Protein AF-A0A4Q4TVM8-F1 (afdb_monomer)

Secondary structure (DSSP, 8-state):
-PPPP---------PPPPTTHHHHHHHHHHHHHHHH---TTSPP-HHHHHHHHHHIIIIIGGGS-GGGSSS---TTTTT-TTHHHHHHHHHHHHHHHHHHHHGGGGG--HHHHHTS-HHHHHHHHHHHHHHHHHHHHHHHHHHHHHHHTTSS----HHHHHHHHHHHHHHHHHHH----TT---SS-SS-----BTTB------HHHHHHHHHHHHHHHHHHHTT-HHHHHHHHHHHHHHHHHHHTTT--S----------S------------------------HHHHHHGGG------SS----

Mean predicted aligned error: 14.35 Å

Foldseek 3Di:
DDDDDDPDDPPPPQDDDDPCNLVVLLVVLVVLLVVLPPCPDDDDDLVSLVVSVVCCLPPPQVPDRQCLHPNHDCPCCVVDVCSLLSSLVSLLSSLVSLLVSLVCLLVDDPVNLVPDDPVSVVSSLVSLVLNLQSLLSNLVSLCVNCVVVVVAADPPCSSLVSLLVSLVSLLSSLLPPPPPPVCVDDPDDDQPPANSPHRDPDPDNVVSLVSSVVSLVSLVRHVVPDVSSVLSSVVSVVSSVSSVVVVPPPPDDDDDDDDDPDDDDPDDDDDDDDDDDDDDDDDDPPPPVSVVVVPPDDPDDPDPDPD

Sequence (307 aa):
MDPVPVASGMRAEGTAPEIFTERLLHVRLARFWRSLDSSKNSKFDPTQAEGNYERFRSEFLPTLPPAFALEPDRAWDKRLPKLQMQRQLLHMSIFDCICWNFRPLLLMRPCHFESLAPYKQVLLLSQKKVLAMAALKELEAVSTLHTMLGGSHTRFTVIVFHTFEAAVILLCLCLHPESPDNETEGLQLVKNPAFLGLDVAGLAREHLLQAAEHALDRLQKLSNMNPTAASAARVLAQLFAKATSESREAETPLASNYVSLWPSNFDLGSDGGAGDWASSEHLDIDITTDLQQFDSSKEIYWLHRYH

Structure (mmCIF, N/CA/C/O backbone):
data_AF-A0A4Q4TVM8-F1
#
_entry.id   AF-A0A4Q4TVM8-F1
#
loop_
_atom_site.group_PDB
_atom_site.id
_atom_site.type_symbol
_atom_site.label_atom_id
_atom_site.label_alt_id
_atom_site.label_comp_id
_atom_site.label_asym_id
_atom_site.label_entity_id
_atom_site.label_seq_id
_atom_site.pdbx_PDB_ins_code
_atom_site.Cartn_x
_atom_site.Cartn_y
_atom_site.Cartn_z
_atom_site.occupancy
_atom_site.B_iso_or_equiv
_atom_site.auth_seq_id
_atom_site.auth_comp_id
_atom_site.auth_asym_id
_atom_site.auth_atom_id
_atom_site.pdbx_PDB_model_num
ATOM 1 N N . MET A 1 1 ? -13.574 -43.707 -40.816 1.00 41.19 1 MET A N 1
ATOM 2 C CA . MET A 1 1 ? -13.885 -42.782 -39.709 1.00 41.19 1 MET A CA 1
ATOM 3 C C . MET A 1 1 ? -12.698 -42.839 -38.782 1.00 41.19 1 MET A C 1
ATOM 5 O O . MET A 1 1 ? -12.569 -43.801 -38.036 1.00 41.19 1 MET A O 1
ATOM 9 N N . ASP A 1 2 ? -11.787 -41.889 -38.942 1.00 30.95 2 ASP A N 1
ATOM 10 C CA . ASP A 1 2 ? -10.578 -41.814 -38.128 1.00 30.95 2 ASP A CA 1
ATOM 11 C C . ASP A 1 2 ? -10.924 -41.272 -36.734 1.00 30.95 2 ASP A C 1
ATOM 13 O O . ASP A 1 2 ? -11.766 -40.374 -36.625 1.00 30.95 2 ASP A O 1
ATOM 17 N N . PRO A 1 3 ? -10.322 -41.804 -35.657 1.00 39.88 3 PRO A N 1
ATOM 18 C CA . PRO A 1 3 ? -10.551 -41.285 -34.322 1.00 39.88 3 PRO A CA 1
ATOM 19 C C . PRO A 1 3 ? -9.829 -39.944 -34.152 1.00 39.88 3 PRO A C 1
ATOM 21 O O . PRO A 1 3 ? -8.624 -39.820 -34.366 1.00 39.88 3 PRO A O 1
ATOM 24 N N . VAL A 1 4 ? -10.599 -38.937 -33.742 1.00 38.81 4 VAL A N 1
ATOM 25 C CA . VAL A 1 4 ? -10.120 -37.615 -33.330 1.00 38.81 4 VAL A CA 1
ATOM 26 C C . VAL A 1 4 ? -9.163 -37.778 -32.140 1.00 38.81 4 VAL A C 1
ATOM 28 O O . VAL A 1 4 ? -9.560 -38.382 -31.138 1.00 38.81 4 VAL A O 1
ATOM 31 N N . PRO A 1 5 ? -7.931 -37.237 -32.182 1.00 36.47 5 PRO A N 1
ATOM 32 C CA . PRO A 1 5 ? -7.076 -37.213 -31.009 1.00 36.47 5 PRO A CA 1
ATOM 33 C C . PRO A 1 5 ? -7.638 -36.201 -30.011 1.00 36.47 5 PRO A C 1
ATOM 35 O O . PRO A 1 5 ? -7.718 -35.003 -30.286 1.00 36.47 5 PRO A O 1
ATOM 38 N N . VAL A 1 6 ? -8.016 -36.699 -28.837 1.00 41.59 6 VAL A N 1
ATOM 39 C CA . VAL A 1 6 ? -8.272 -35.887 -27.648 1.00 41.59 6 VAL A CA 1
ATOM 40 C C . VAL A 1 6 ? -6.970 -35.165 -27.310 1.00 41.59 6 VAL A C 1
ATOM 42 O O . VAL A 1 6 ? -5.972 -35.802 -26.972 1.00 41.59 6 VAL A O 1
ATOM 45 N N . ALA A 1 7 ? -6.972 -33.838 -27.445 1.00 37.31 7 ALA A N 1
ATOM 46 C CA . ALA A 1 7 ? -5.856 -32.992 -27.054 1.00 37.31 7 ALA A CA 1
ATOM 47 C C . ALA A 1 7 ? -5.641 -33.121 -25.540 1.00 37.31 7 ALA A C 1
ATOM 49 O O . ALA A 1 7 ? -6.354 -32.544 -24.719 1.00 37.31 7 ALA A O 1
ATOM 50 N N . SER A 1 8 ? -4.662 -33.958 -25.212 1.00 35.34 8 SER A N 1
ATOM 51 C CA . SER A 1 8 ? -4.074 -34.149 -23.898 1.00 35.34 8 SER A CA 1
ATOM 52 C C . SER A 1 8 ? -3.585 -32.814 -23.332 1.00 35.34 8 SER A C 1
ATOM 54 O O . SER A 1 8 ? -3.084 -31.962 -24.063 1.00 35.34 8 SER A O 1
ATOM 56 N N . GLY A 1 9 ? -3.749 -32.658 -22.019 1.00 37.09 9 GLY A N 1
ATOM 57 C CA . GLY A 1 9 ? -3.570 -31.429 -21.255 1.00 37.09 9 GLY A CA 1
ATOM 58 C C . GLY A 1 9 ? -2.391 -30.546 -21.665 1.00 37.09 9 GLY A C 1
ATOM 59 O O . GLY A 1 9 ? -1.227 -30.917 -21.517 1.00 37.09 9 GLY A O 1
ATOM 60 N N . MET A 1 10 ? -2.713 -29.313 -22.053 1.00 33.75 10 MET A N 1
ATOM 61 C CA . MET A 1 10 ? -1.790 -28.191 -21.949 1.00 33.75 10 MET A CA 1
ATOM 62 C C . MET A 1 10 ? -1.533 -27.920 -20.463 1.00 33.75 10 MET A C 1
ATOM 64 O O . MET A 1 10 ? -2.269 -27.191 -19.801 1.00 33.75 10 MET A O 1
ATOM 68 N N . ARG A 1 11 ? -0.445 -28.484 -19.933 1.00 35.41 11 ARG A N 1
ATOM 69 C CA . ARG A 1 11 ? 0.338 -27.746 -18.941 1.00 35.41 11 ARG A CA 1
ATOM 70 C C . ARG A 1 11 ? 0.723 -26.435 -19.619 1.00 35.41 11 ARG A C 1
ATOM 72 O O . ARG A 1 11 ? 1.419 -26.463 -20.627 1.00 35.41 11 ARG A O 1
ATOM 79 N N . ALA A 1 12 ? 0.220 -25.317 -19.108 1.00 40.56 12 ALA A N 1
ATOM 80 C CA . ALA A 1 12 ? 0.644 -23.999 -19.549 1.00 40.56 12 ALA A CA 1
ATOM 81 C C . ALA A 1 12 ? 2.133 -23.844 -19.212 1.00 40.56 12 ALA A C 1
ATOM 83 O O . ALA A 1 12 ? 2.500 -23.493 -18.092 1.00 40.56 12 ALA A O 1
ATOM 84 N N . GLU A 1 13 ? 3.002 -24.167 -20.166 1.00 41.59 13 GLU A N 1
ATOM 85 C CA . GLU A 1 13 ? 4.372 -23.680 -20.151 1.00 41.59 13 GLU A CA 1
ATOM 86 C C . GLU A 1 13 ? 4.300 -22.153 -20.102 1.00 41.59 13 GLU A C 1
ATOM 88 O O . GLU A 1 13 ? 3.619 -21.522 -20.916 1.00 41.59 13 GLU A O 1
ATOM 93 N N . GLY A 1 14 ? 4.927 -21.582 -19.069 1.00 57.47 14 GLY A N 1
ATOM 94 C CA . GLY A 1 14 ? 4.850 -20.170 -18.717 1.00 57.47 14 GLY A CA 1
ATOM 95 C C . GLY A 1 14 ? 5.144 -19.288 -19.919 1.00 57.47 14 GLY A C 1
ATOM 96 O O . GLY A 1 14 ? 6.294 -19.091 -20.296 1.00 57.47 14 GLY A O 1
ATOM 97 N N . THR A 1 15 ? 4.093 -18.765 -20.536 1.00 70.38 15 THR A N 1
ATOM 98 C CA . THR A 1 15 ? 4.226 -17.840 -21.654 1.00 70.38 15 THR A CA 1
ATOM 99 C C . THR A 1 15 ? 4.715 -16.506 -21.096 1.00 70.38 15 THR A C 1
ATOM 101 O O . THR A 1 15 ? 4.245 -16.060 -20.047 1.00 70.38 15 THR A O 1
ATOM 104 N N . ALA A 1 16 ? 5.695 -15.889 -21.759 1.00 76.25 16 ALA A N 1
ATOM 105 C CA . ALA A 1 16 ? 6.233 -14.605 -21.327 1.00 76.25 16 ALA A CA 1
ATOM 106 C C . ALA A 1 16 ? 5.101 -13.562 -21.226 1.00 76.25 16 ALA A C 1
ATOM 108 O O . ALA A 1 16 ? 4.268 -13.500 -22.133 1.00 76.25 16 ALA A O 1
ATOM 109 N N . PRO A 1 17 ? 5.061 -12.730 -20.170 1.00 83.88 17 PRO A N 1
ATOM 110 C CA . PRO A 1 17 ? 4.046 -11.692 -20.069 1.00 83.88 17 PRO A CA 1
ATOM 111 C C . PRO A 1 17 ? 4.141 -10.688 -21.222 1.00 83.88 17 PRO A C 1
ATOM 113 O O . PRO A 1 17 ? 5.228 -10.225 -21.573 1.00 83.88 17 PRO A O 1
ATOM 116 N N . GLU A 1 18 ? 2.995 -10.309 -21.782 1.00 84.38 18 GLU A N 1
ATOM 117 C CA . GLU A 1 18 ? 2.922 -9.283 -22.820 1.00 84.38 18 GLU A CA 1
ATOM 118 C C . GLU A 1 18 ? 3.227 -7.889 -22.252 1.00 84.38 18 GLU A C 1
ATOM 120 O O . GLU A 1 18 ? 2.963 -7.604 -21.080 1.00 84.38 18 GLU A O 1
ATOM 125 N N . ILE A 1 19 ? 3.704 -6.980 -23.110 1.00 79.50 19 ILE A N 1
ATOM 126 C CA . ILE A 1 19 ? 4.145 -5.621 -22.740 1.00 79.50 19 ILE A CA 1
ATOM 127 C C . ILE A 1 19 ? 3.052 -4.825 -22.001 1.00 79.50 19 ILE A C 1
ATOM 129 O O . ILE A 1 19 ? 3.372 -4.013 -21.134 1.00 79.50 19 ILE A O 1
ATOM 133 N N . PHE A 1 20 ? 1.772 -5.062 -22.311 1.00 83.88 20 PHE A N 1
ATOM 134 C CA . PHE A 1 20 ? 0.627 -4.339 -21.738 1.00 83.88 20 PHE A CA 1
ATOM 135 C C . PHE A 1 20 ? -0.127 -5.108 -20.646 1.00 83.88 20 PHE A C 1
ATOM 137 O O . PHE A 1 20 ? -1.168 -4.637 -20.184 1.00 83.88 20 PHE A O 1
ATOM 144 N N . THR A 1 21 ? 0.391 -6.262 -20.209 1.00 89.25 21 THR A N 1
ATOM 145 C CA . THR A 1 21 ? -0.278 -7.116 -19.212 1.00 89.25 21 THR A CA 1
ATOM 146 C C . THR A 1 21 ? -0.588 -6.347 -17.929 1.00 89.25 21 THR A C 1
ATOM 148 O O . THR A 1 21 ? -1.696 -6.439 -17.414 1.00 89.25 21 THR A O 1
ATOM 151 N N . GLU A 1 22 ? 0.346 -5.525 -17.447 1.00 91.12 22 GLU A N 1
ATOM 152 C CA . GLU A 1 22 ? 0.160 -4.709 -16.239 1.00 91.12 22 GLU A CA 1
ATOM 153 C C . GLU A 1 22 ? -1.031 -3.743 -16.354 1.00 91.12 22 GLU A C 1
ATOM 155 O O . GLU A 1 22 ? -1.879 -3.711 -15.464 1.00 91.12 22 GLU A O 1
ATOM 160 N N . ARG A 1 23 ? -1.186 -3.040 -17.482 1.00 90.31 23 ARG A N 1
ATOM 161 C CA . ARG A 1 23 ? -2.333 -2.143 -17.709 1.00 90.31 23 ARG A CA 1
ATOM 162 C C . ARG A 1 23 ? -3.654 -2.901 -17.738 1.00 90.31 23 ARG A C 1
ATOM 164 O O . ARG A 1 23 ? -4.645 -2.433 -17.183 1.00 90.31 23 ARG A O 1
ATOM 171 N N . LEU A 1 24 ? -3.677 -4.077 -18.367 1.00 93.19 24 LEU A N 1
ATOM 172 C CA . LEU A 1 24 ? -4.867 -4.926 -18.378 1.00 93.19 24 LEU A CA 1
ATOM 173 C C . LEU A 1 24 ? -5.225 -5.392 -16.960 1.00 93.19 24 LEU A C 1
ATOM 175 O O . LEU A 1 24 ? -6.402 -5.410 -16.599 1.00 93.19 24 LEU A O 1
ATOM 179 N N . LEU A 1 25 ? -4.224 -5.729 -16.143 1.00 94.00 25 LEU A N 1
ATOM 180 C CA . LEU A 1 25 ? -4.423 -6.101 -14.743 1.00 94.00 25 LEU A CA 1
ATOM 181 C C . LEU A 1 25 ? -4.958 -4.928 -13.914 1.00 94.00 25 LEU A C 1
ATOM 183 O O . LEU A 1 25 ? -5.893 -5.141 -13.147 1.00 94.00 25 LEU A O 1
ATOM 187 N N . HIS A 1 26 ? -4.485 -3.697 -14.133 1.00 93.31 26 HIS A N 1
ATOM 188 C CA . HIS A 1 26 ? -5.067 -2.499 -13.512 1.00 93.31 26 HIS A CA 1
ATOM 189 C C . HIS A 1 26 ? -6.538 -2.290 -13.890 1.00 93.31 26 HIS A C 1
ATOM 191 O O . HIS A 1 26 ? -7.374 -2.037 -13.024 1.00 93.31 26 HIS A O 1
ATOM 197 N N . VAL A 1 27 ? -6.892 -2.459 -15.168 1.00 93.31 27 VAL A N 1
ATOM 198 C CA . VAL A 1 27 ? -8.292 -2.361 -15.617 1.00 93.31 27 VAL A CA 1
ATOM 199 C C . VAL A 1 27 ? -9.157 -3.443 -14.966 1.00 93.31 27 VAL A C 1
ATOM 201 O O . VAL A 1 27 ? -10.271 -3.158 -14.520 1.00 93.31 27 VAL A O 1
ATOM 204 N N . ARG A 1 28 ? -8.653 -4.680 -14.876 1.00 95.06 28 ARG A N 1
ATOM 205 C CA . ARG A 1 28 ? -9.350 -5.791 -14.210 1.00 95.06 28 ARG A CA 1
ATOM 206 C C . ARG A 1 28 ? -9.522 -5.535 -12.714 1.00 95.06 28 ARG A C 1
ATOM 208 O O . ARG A 1 28 ? -10.614 -5.770 -12.207 1.00 95.06 28 ARG A O 1
ATOM 215 N N . LEU A 1 29 ? -8.491 -5.023 -12.044 1.00 94.19 29 LEU A N 1
ATOM 216 C CA . LEU A 1 29 ? -8.522 -4.650 -10.629 1.00 94.19 29 LEU A CA 1
ATOM 217 C C . LEU A 1 29 ? -9.586 -3.579 -10.375 1.00 94.19 29 LEU A C 1
ATOM 219 O O . LEU A 1 29 ? -10.477 -3.769 -9.552 1.00 94.19 29 LEU A O 1
ATOM 223 N N . ALA A 1 30 ? -9.566 -2.496 -11.152 1.00 91.81 30 ALA A N 1
ATOM 224 C CA . ALA A 1 30 ? -10.545 -1.423 -11.023 1.00 91.81 30 ALA A CA 1
ATOM 225 C C . ALA A 1 30 ? -11.976 -1.904 -11.322 1.00 91.81 30 ALA A C 1
ATOM 227 O O . ALA A 1 30 ? -12.930 -1.483 -10.674 1.00 91.81 30 ALA A O 1
ATOM 228 N N . ARG A 1 31 ? -12.155 -2.796 -12.305 1.00 93.00 31 ARG A N 1
ATOM 229 C CA . ARG A 1 31 ? -13.463 -3.405 -12.593 1.00 93.00 31 ARG A CA 1
ATOM 230 C C . ARG A 1 31 ? -13.943 -4.296 -11.448 1.00 93.00 31 ARG A C 1
ATOM 232 O O . ARG A 1 31 ? -15.135 -4.278 -11.154 1.00 93.00 31 ARG A O 1
ATOM 239 N N . PHE A 1 32 ? -13.042 -5.056 -10.828 1.00 94.00 32 PHE A N 1
ATOM 240 C CA . PHE A 1 32 ? -13.358 -5.906 -9.687 1.00 94.00 32 PHE A CA 1
ATOM 241 C C . PHE A 1 32 ? -13.899 -5.067 -8.523 1.00 94.00 32 PHE A C 1
ATOM 243 O O . PHE A 1 32 ? -15.043 -5.270 -8.125 1.00 94.00 32 PHE A O 1
ATOM 250 N N . TRP A 1 33 ? -13.157 -4.056 -8.064 1.00 90.69 33 TRP A N 1
ATOM 251 C CA . TRP A 1 33 ? -13.580 -3.222 -6.931 1.00 90.69 33 TRP A CA 1
ATOM 252 C C . TRP A 1 33 ? -14.868 -2.438 -7.206 1.00 90.69 33 TRP A C 1
ATOM 254 O O . TRP A 1 33 ? -15.771 -2.430 -6.375 1.00 90.69 33 TRP A O 1
ATOM 264 N N . ARG A 1 34 ? -15.048 -1.906 -8.423 1.00 87.81 34 ARG A N 1
ATOM 265 C CA . ARG A 1 34 ? -16.317 -1.262 -8.815 1.00 87.81 34 ARG A CA 1
ATOM 266 C C . ARG A 1 34 ? -17.522 -2.199 -8.797 1.00 87.81 34 ARG A C 1
ATOM 268 O O . ARG A 1 34 ? -18.641 -1.728 -8.647 1.00 87.81 34 ARG A O 1
ATOM 275 N N . SER A 1 35 ? -17.320 -3.502 -8.993 1.00 88.44 35 SER A N 1
ATOM 276 C CA . SER A 1 35 ? -18.417 -4.475 -8.918 1.00 88.44 35 SER A CA 1
ATOM 277 C C . SER A 1 35 ? -18.866 -4.760 -7.480 1.00 88.44 35 SER A C 1
ATOM 279 O O . SER A 1 35 ? -19.950 -5.305 -7.282 1.00 88.44 35 SER A O 1
ATOM 281 N N . LEU A 1 36 ? -18.048 -4.385 -6.489 1.00 83.81 36 LEU A N 1
ATOM 282 C CA . LEU A 1 36 ? -18.345 -4.516 -5.062 1.00 83.81 36 LEU A CA 1
ATOM 283 C C . LEU A 1 36 ? -19.043 -3.267 -4.498 1.00 83.81 36 LEU A C 1
ATOM 285 O O . LEU A 1 36 ? -19.845 -3.385 -3.569 1.00 83.81 36 LEU A O 1
ATOM 289 N N . ASP A 1 37 ? -18.797 -2.096 -5.101 1.00 68.69 37 ASP A N 1
ATOM 290 C CA . ASP A 1 37 ? -19.407 -0.801 -4.763 1.00 68.69 37 ASP A CA 1
ATOM 291 C C . ASP A 1 37 ? -20.904 -0.744 -5.112 1.00 68.69 37 ASP A C 1
ATOM 293 O O . ASP A 1 37 ? -21.347 -0.108 -6.072 1.00 68.69 37 ASP A O 1
ATOM 297 N N . SER A 1 38 ? -21.712 -1.415 -4.299 1.00 57.44 38 SER A N 1
ATOM 298 C CA . SER A 1 38 ? -23.175 -1.417 -4.403 1.00 57.44 38 SER A CA 1
ATOM 299 C C . SER A 1 38 ? -23.853 -0.424 -3.450 1.00 57.44 38 SER A C 1
ATOM 301 O O . SER A 1 38 ? -25.029 -0.117 -3.634 1.00 57.44 38 SER A O 1
ATOM 303 N N . SER A 1 39 ? -23.131 0.142 -2.472 1.00 55.66 39 SER A N 1
ATOM 304 C CA . SER A 1 39 ? -23.712 0.977 -1.410 1.00 55.66 39 SER A CA 1
ATOM 305 C C . SER A 1 39 ? -22.990 2.319 -1.239 1.00 55.66 39 SER A C 1
ATOM 307 O O . SER A 1 39 ? -22.375 2.600 -0.215 1.00 55.66 39 SER A O 1
ATOM 309 N N . LYS A 1 40 ? -23.101 3.203 -2.237 1.00 54.31 40 LYS A N 1
ATOM 310 C CA . LYS A 1 40 ? -22.439 4.524 -2.227 1.00 54.31 40 LYS A CA 1
ATOM 311 C C . LYS A 1 40 ? -22.889 5.483 -1.106 1.00 54.31 40 LYS A C 1
ATOM 313 O O . LYS A 1 40 ? -22.255 6.511 -0.927 1.00 54.31 40 LYS A O 1
ATOM 318 N N . ASN A 1 41 ? -23.941 5.148 -0.349 1.00 53.59 41 ASN A N 1
ATOM 319 C CA . ASN A 1 41 ? -24.568 6.037 0.642 1.00 53.59 41 ASN A CA 1
ATOM 320 C C . ASN A 1 41 ? -24.836 5.383 2.014 1.00 53.59 41 ASN A C 1
ATOM 322 O O . ASN A 1 41 ? -25.599 5.932 2.808 1.00 53.59 41 ASN A O 1
ATOM 326 N N . SER A 1 42 ? -24.280 4.204 2.311 1.00 60.00 42 SER A N 1
ATOM 327 C CA . SER A 1 42 ? -24.479 3.560 3.618 1.00 60.00 42 SER A CA 1
ATOM 328 C C . SER A 1 42 ? -23.339 3.874 4.584 1.00 60.00 42 SER A C 1
ATOM 330 O O . SER A 1 42 ? -22.182 4.008 4.190 1.00 60.00 42 SER A O 1
ATOM 332 N N . LYS A 1 43 ? -23.665 3.953 5.880 1.00 74.38 43 LYS A N 1
ATOM 333 C CA . LYS A 1 43 ? -22.677 3.953 6.969 1.00 74.38 43 LYS A CA 1
ATOM 334 C C . LYS A 1 43 ? -21.722 2.760 6.793 1.00 74.38 43 LYS A C 1
ATOM 336 O O . LYS A 1 43 ? -22.166 1.697 6.367 1.00 74.38 43 LYS A O 1
ATOM 341 N N . PHE A 1 44 ? -20.445 2.936 7.139 1.00 82.56 44 PHE A N 1
ATOM 342 C CA . PHE A 1 44 ? -19.447 1.864 7.075 1.00 82.56 44 PHE A CA 1
ATOM 343 C C . PHE A 1 44 ? -19.921 0.612 7.832 1.00 82.56 44 PHE A C 1
ATOM 345 O O . PHE A 1 44 ? -20.224 0.689 9.027 1.00 82.56 44 PHE A O 1
ATOM 352 N N . ASP A 1 45 ? -19.979 -0.526 7.133 1.00 85.06 45 ASP A N 1
ATOM 353 C CA . ASP A 1 45 ? -20.244 -1.842 7.713 1.00 85.06 45 ASP A CA 1
ATOM 354 C C . ASP A 1 45 ? -18.956 -2.684 7.701 1.00 85.06 45 ASP A C 1
ATOM 356 O O . ASP A 1 45 ? -18.507 -3.102 6.627 1.00 85.06 45 ASP A O 1
ATOM 360 N N . PRO A 1 46 ? -18.379 -2.988 8.880 1.00 86.19 46 PRO A N 1
ATOM 361 C CA . PRO A 1 46 ? -17.177 -3.814 8.984 1.00 86.19 46 PRO A CA 1
ATOM 362 C C . PRO A 1 46 ? -17.345 -5.189 8.329 1.00 86.19 46 PRO A C 1
ATOM 364 O O . PRO A 1 46 ? -16.401 -5.725 7.758 1.00 86.19 46 PRO A O 1
ATOM 367 N N . THR A 1 47 ? -18.552 -5.759 8.365 1.00 88.62 47 THR A N 1
ATOM 368 C CA . THR A 1 47 ? -18.832 -7.093 7.806 1.00 88.62 47 THR A CA 1
ATOM 369 C C . THR A 1 47 ? -18.771 -7.080 6.281 1.00 88.62 47 THR A C 1
ATOM 371 O O . THR A 1 47 ? -18.245 -8.005 5.666 1.00 88.62 47 THR A O 1
ATOM 374 N N . GLN A 1 48 ? -19.288 -6.013 5.667 1.00 89.62 48 GLN A N 1
ATOM 375 C CA . GLN A 1 48 ? -19.243 -5.819 4.221 1.00 89.62 48 GLN A CA 1
ATOM 376 C C . GLN A 1 48 ? -17.804 -5.599 3.745 1.00 89.62 48 GLN A C 1
ATOM 378 O O . GLN A 1 48 ? -17.387 -6.218 2.768 1.00 89.62 48 GLN A O 1
ATOM 383 N N . ALA A 1 49 ? -17.036 -4.765 4.455 1.00 89.81 49 ALA A N 1
ATOM 384 C CA . ALA A 1 49 ? -15.627 -4.530 4.145 1.00 89.81 49 ALA A CA 1
ATOM 385 C C . ALA A 1 49 ? -14.803 -5.826 4.227 1.00 89.81 49 ALA A C 1
ATOM 387 O O . ALA A 1 49 ? -13.979 -6.082 3.347 1.00 89.81 49 ALA A O 1
ATOM 388 N N . GLU A 1 50 ? -15.068 -6.678 5.223 1.00 92.06 50 GLU A N 1
ATOM 389 C CA . GLU A 1 50 ? -14.438 -8.001 5.317 1.00 92.06 50 GLU A CA 1
ATOM 390 C C . GLU A 1 50 ? -14.824 -8.899 4.143 1.00 92.06 50 GLU A C 1
ATOM 392 O O . GLU A 1 50 ? -13.964 -9.491 3.496 1.00 92.06 50 GLU A O 1
ATOM 397 N N . GLY A 1 51 ? -16.120 -8.962 3.819 1.00 92.31 51 GLY A N 1
ATOM 398 C CA . GLY A 1 51 ? -16.614 -9.751 2.694 1.00 92.31 51 GLY A CA 1
ATOM 399 C C . GLY A 1 51 ? -15.977 -9.335 1.366 1.00 92.31 51 GLY A C 1
ATOM 400 O O . GLY A 1 51 ? -15.589 -10.190 0.572 1.00 92.31 51 GLY A O 1
ATOM 401 N N . ASN A 1 52 ? -15.803 -8.031 1.139 1.00 92.69 52 ASN A N 1
ATOM 402 C CA . ASN A 1 52 ? -15.109 -7.507 -0.037 1.00 92.69 52 ASN A CA 1
ATOM 403 C C . ASN A 1 52 ? -13.645 -7.961 -0.089 1.00 92.69 52 ASN A C 1
ATOM 405 O O . ASN A 1 52 ? -13.168 -8.390 -1.142 1.00 92.69 52 ASN A O 1
ATOM 409 N N . TYR A 1 53 ? -12.942 -7.903 1.044 1.00 93.81 53 TYR A N 1
ATOM 410 C CA . TYR A 1 53 ? -11.554 -8.343 1.148 1.00 93.81 53 TYR A CA 1
ATOM 411 C C . TYR A 1 53 ? -11.402 -9.854 0.922 1.00 93.81 53 TYR A C 1
ATOM 413 O O . TYR A 1 53 ? -10.541 -10.280 0.150 1.00 93.81 53 TYR A O 1
ATOM 421 N N . GLU A 1 54 ? -12.276 -10.677 1.497 1.00 93.62 54 GLU A N 1
ATOM 422 C CA . GLU A 1 54 ? -12.258 -12.130 1.292 1.00 93.62 54 GLU A CA 1
ATOM 423 C C . GLU A 1 54 ? -12.582 -12.521 -0.156 1.00 93.62 54 GLU A C 1
ATOM 425 O O . GLU A 1 54 ? -11.933 -13.399 -0.738 1.00 93.62 54 GLU A O 1
ATOM 430 N N . ARG A 1 55 ? -13.510 -11.811 -0.808 1.00 94.38 55 ARG A N 1
ATOM 431 C CA . ARG A 1 55 ? -13.751 -11.967 -2.250 1.00 94.38 55 ARG A CA 1
ATOM 432 C C . ARG A 1 55 ? -12.541 -11.544 -3.073 1.00 94.38 55 ARG A C 1
ATOM 434 O O . ARG A 1 55 ? -12.166 -12.245 -4.005 1.00 94.38 55 ARG A O 1
ATOM 441 N N . PHE A 1 56 ? -11.875 -10.446 -2.720 1.00 94.88 56 PHE A N 1
ATOM 442 C CA . PHE A 1 56 ? -10.643 -10.031 -3.396 1.00 94.88 56 PHE A CA 1
ATOM 443 C C . PHE A 1 56 ? -9.562 -11.121 -3.319 1.00 94.88 56 PHE A C 1
ATOM 445 O O . PHE A 1 56 ? -8.930 -11.459 -4.326 1.00 94.88 56 PHE A O 1
ATOM 452 N N . ARG A 1 57 ? -9.401 -11.731 -2.142 1.00 93.44 57 ARG A N 1
ATOM 453 C CA . ARG A 1 57 ? -8.436 -12.811 -1.900 1.00 93.44 57 ARG A CA 1
ATOM 454 C C . ARG A 1 57 ? -8.744 -14.095 -2.651 1.00 93.44 57 ARG A C 1
ATOM 456 O O . ARG A 1 57 ? -7.817 -14.731 -3.139 1.00 93.44 57 ARG A O 1
ATOM 463 N N . SER A 1 58 ? -10.009 -14.490 -2.707 1.00 93.75 58 SER A N 1
ATOM 464 C CA . SER A 1 58 ? -10.427 -15.778 -3.271 1.00 93.75 58 SER A CA 1
ATOM 465 C C . SER A 1 58 ? -10.742 -15.711 -4.767 1.00 93.75 58 SER A C 1
ATOM 467 O O . SER A 1 58 ? -10.486 -16.676 -5.484 1.00 93.75 58 SER A O 1
ATOM 469 N N . GLU A 1 59 ? -11.251 -14.580 -5.258 1.00 94.94 59 GLU A N 1
ATOM 470 C CA . GLU A 1 59 ? -11.702 -14.423 -6.646 1.00 94.94 59 GLU A CA 1
ATOM 471 C C . GLU A 1 59 ? -10.674 -13.700 -7.524 1.00 94.94 59 GLU A C 1
ATOM 473 O O . GLU A 1 59 ? -10.505 -14.073 -8.683 1.00 94.94 59 GLU A O 1
ATOM 478 N N . PHE A 1 60 ? -9.987 -12.664 -7.019 1.00 94.31 60 PHE A N 1
ATOM 479 C CA . PHE A 1 60 ? -9.098 -11.842 -7.851 1.00 94.31 60 PHE A CA 1
ATOM 480 C C . PHE A 1 60 ? -7.640 -12.299 -7.797 1.00 94.31 60 PHE A C 1
ATOM 482 O O . PHE A 1 60 ? -7.058 -12.577 -8.849 1.00 94.31 60 PHE A O 1
ATOM 489 N N . LEU A 1 61 ? -7.041 -12.393 -6.602 1.00 94.12 61 LEU A N 1
ATOM 490 C CA . LEU A 1 61 ? -5.610 -12.701 -6.455 1.00 94.12 61 LEU A CA 1
ATOM 491 C C . LEU A 1 61 ? -5.170 -14.005 -7.153 1.00 94.12 61 LEU A C 1
ATOM 493 O O . LEU A 1 61 ? -4.137 -13.973 -7.824 1.00 94.12 61 LEU A O 1
ATOM 497 N N . PRO A 1 62 ? -5.935 -15.118 -7.118 1.00 94.06 62 PRO A N 1
ATOM 498 C CA . PRO A 1 62 ? -5.547 -16.356 -7.800 1.00 94.06 62 PRO A CA 1
ATOM 499 C C . PRO A 1 62 ? -5.546 -16.245 -9.330 1.00 94.06 62 PRO A C 1
ATOM 501 O O . PRO A 1 62 ? -4.997 -17.101 -10.016 1.00 94.06 62 PRO A O 1
ATOM 504 N N . THR A 1 63 ? -6.160 -15.196 -9.885 1.00 94.12 63 THR A N 1
ATOM 505 C CA . THR A 1 63 ? -6.216 -14.954 -11.336 1.00 94.12 63 THR A CA 1
ATOM 506 C C . THR A 1 63 ? -5.036 -14.131 -11.855 1.00 94.12 63 THR A C 1
ATOM 508 O O . THR A 1 63 ? -4.973 -13.836 -13.056 1.00 94.12 63 THR A O 1
ATOM 511 N N . LEU A 1 64 ? -4.128 -13.712 -10.965 1.00 93.75 64 LEU A N 1
ATOM 512 C CA . LEU A 1 64 ? -2.907 -13.017 -11.344 1.00 93.75 64 LEU A CA 1
ATOM 513 C C . LEU A 1 64 ? -1.939 -13.997 -12.026 1.00 93.75 64 LEU A C 1
ATOM 515 O O . LEU A 1 64 ? -1.692 -15.084 -11.501 1.00 93.75 64 LEU A O 1
ATOM 519 N N . PRO A 1 65 ? -1.346 -13.630 -13.177 1.00 93.19 65 PRO A N 1
ATOM 520 C CA . PRO A 1 65 ? -0.269 -14.415 -13.767 1.00 93.19 65 PRO A CA 1
ATOM 521 C C . PRO A 1 65 ? 0.904 -14.565 -12.781 1.00 93.19 65 PRO A C 1
ATOM 523 O O . PRO A 1 65 ? 1.186 -13.605 -12.063 1.00 93.19 65 PRO A O 1
ATOM 526 N N . PRO A 1 66 ? 1.664 -15.678 -12.792 1.00 92.44 66 PRO A N 1
ATOM 527 C CA . PRO A 1 66 ? 2.769 -15.900 -11.849 1.00 92.44 66 PRO A CA 1
ATOM 528 C C . PRO A 1 66 ? 3.816 -14.781 -11.829 1.00 92.44 66 PRO A C 1
ATOM 530 O O . PRO A 1 66 ? 4.322 -14.416 -10.773 1.00 92.44 66 PRO A O 1
ATOM 533 N N . ALA A 1 67 ? 4.095 -14.170 -12.983 1.00 92.44 67 ALA A N 1
ATOM 534 C CA . ALA A 1 67 ? 5.001 -13.028 -13.066 1.00 92.44 67 ALA A CA 1
ATOM 535 C C . ALA A 1 67 ? 4.480 -11.789 -12.314 1.00 92.44 67 ALA A C 1
ATOM 537 O O . ALA A 1 67 ? 5.276 -10.958 -11.911 1.00 92.44 67 ALA A O 1
ATOM 538 N N . PHE A 1 68 ? 3.169 -11.648 -12.118 1.00 93.38 68 PHE A N 1
ATOM 539 C CA . PHE A 1 68 ? 2.520 -10.514 -11.450 1.00 93.38 68 PHE A CA 1
ATOM 540 C C . PHE A 1 68 ? 1.922 -10.866 -10.082 1.00 93.38 68 PHE A C 1
ATOM 542 O O . PHE A 1 68 ? 1.283 -10.016 -9.463 1.00 93.38 68 PHE A O 1
ATOM 549 N N . ALA A 1 69 ? 2.122 -12.096 -9.604 1.00 93.06 69 ALA A N 1
ATOM 550 C CA . ALA A 1 69 ? 1.713 -12.499 -8.267 1.00 93.06 69 ALA A CA 1
ATOM 551 C C . ALA A 1 69 ? 2.388 -11.625 -7.192 1.00 93.06 69 ALA A C 1
ATOM 553 O O . ALA A 1 69 ? 3.396 -10.956 -7.444 1.00 93.06 69 ALA A O 1
ATOM 554 N N . LEU A 1 70 ? 1.822 -11.618 -5.982 1.00 91.44 70 LEU A N 1
ATOM 555 C CA . LEU A 1 70 ? 2.396 -10.884 -4.848 1.00 91.44 70 LEU A CA 1
ATOM 556 C C . LEU A 1 70 ? 3.794 -11.408 -4.481 1.00 91.44 70 LEU A C 1
ATOM 558 O O . LEU A 1 70 ? 4.683 -10.619 -4.175 1.00 91.44 70 LEU A O 1
ATOM 562 N N . GLU A 1 71 ? 4.010 -12.715 -4.635 1.00 90.56 71 GLU A N 1
ATOM 563 C CA . GLU A 1 71 ? 5.330 -13.345 -4.703 1.00 90.56 71 GLU A CA 1
ATOM 564 C C . GLU A 1 71 ? 5.635 -13.707 -6.166 1.00 90.56 71 GLU A C 1
ATOM 566 O O . GLU A 1 71 ? 5.239 -14.774 -6.640 1.00 90.56 71 GLU A O 1
ATOM 571 N N . PRO A 1 72 ? 6.261 -12.803 -6.940 1.00 89.44 72 PRO A N 1
ATOM 572 C CA . PRO A 1 72 ? 6.316 -12.962 -8.383 1.00 89.44 72 PRO A CA 1
ATOM 573 C C . PRO A 1 72 ? 7.398 -13.948 -8.827 1.00 89.44 72 PRO A C 1
ATOM 575 O O . PRO A 1 72 ? 8.537 -13.902 -8.349 1.00 89.44 72 PRO A O 1
ATOM 578 N N . ASP A 1 73 ? 7.082 -14.741 -9.852 1.00 89.88 73 ASP A N 1
ATOM 579 C CA . ASP A 1 73 ? 8.087 -15.472 -10.625 1.00 89.88 73 ASP A CA 1
ATOM 580 C C . ASP A 1 73 ? 9.018 -14.478 -11.342 1.00 89.88 73 ASP A C 1
ATOM 582 O O . ASP A 1 73 ? 8.584 -13.576 -12.066 1.00 89.88 73 ASP A O 1
ATOM 586 N N . ARG A 1 74 ? 10.325 -14.639 -11.118 1.00 91.25 74 ARG A N 1
ATOM 587 C CA . ARG A 1 74 ? 11.392 -13.762 -11.624 1.00 91.25 74 ARG A CA 1
ATOM 588 C C . ARG A 1 74 ? 12.091 -14.313 -12.867 1.00 91.25 74 ARG A C 1
ATOM 590 O O . ARG A 1 74 ? 13.054 -13.707 -13.339 1.00 91.25 74 ARG A O 1
ATOM 597 N N . ALA A 1 75 ? 11.621 -15.431 -13.426 1.00 90.56 75 ALA A N 1
ATOM 598 C CA . ALA A 1 75 ? 12.228 -16.078 -14.592 1.00 90.56 75 ALA A CA 1
ATOM 599 C C . ALA A 1 75 ? 12.397 -15.136 -15.803 1.00 90.56 75 ALA A C 1
ATOM 601 O O . ALA A 1 75 ? 13.351 -15.270 -16.575 1.00 90.56 75 ALA A O 1
ATOM 602 N N . TRP A 1 76 ? 11.507 -14.149 -15.951 1.00 88.19 76 TRP A N 1
ATOM 603 C CA . TRP A 1 76 ? 11.463 -13.239 -17.100 1.00 88.19 76 TRP A CA 1
ATOM 604 C C . TRP A 1 76 ? 12.190 -11.907 -16.890 1.00 88.19 76 TRP A C 1
ATOM 606 O O . TRP A 1 76 ? 12.367 -11.165 -17.856 1.00 88.19 76 TRP A O 1
ATOM 616 N N . ASP A 1 77 ? 12.677 -11.617 -15.682 1.00 89.81 77 ASP A N 1
ATOM 617 C CA . ASP A 1 77 ? 13.222 -10.299 -15.315 1.00 89.81 77 ASP A CA 1
ATOM 618 C C . ASP A 1 77 ? 14.425 -9.898 -16.174 1.00 89.81 77 ASP A C 1
ATOM 620 O O . ASP A 1 77 ? 14.551 -8.749 -16.593 1.00 89.81 77 ASP A O 1
ATOM 624 N N . LYS A 1 78 ? 15.285 -10.869 -16.510 1.00 87.62 78 LYS A N 1
ATOM 625 C CA . LYS A 1 78 ? 16.453 -10.640 -17.377 1.00 87.62 78 LYS A CA 1
ATOM 626 C C . LYS A 1 78 ? 16.069 -10.338 -18.827 1.00 87.62 78 LYS A C 1
ATOM 628 O O . LYS A 1 78 ? 16.834 -9.690 -19.533 1.00 87.62 78 LYS A O 1
ATOM 633 N N . ARG A 1 79 ? 14.923 -10.852 -19.289 1.00 88.19 79 ARG A N 1
ATOM 634 C CA . ARG A 1 79 ? 14.460 -10.730 -20.683 1.00 88.19 79 ARG A CA 1
ATOM 635 C C . ARG A 1 79 ? 13.547 -9.525 -20.888 1.00 88.19 79 ARG A C 1
ATOM 637 O O . ARG A 1 79 ? 13.505 -8.987 -21.989 1.00 88.19 79 ARG A O 1
ATOM 644 N N . LEU A 1 80 ? 12.829 -9.106 -19.846 1.00 88.12 80 LEU A N 1
ATOM 645 C CA . LEU A 1 80 ? 11.868 -8.007 -19.873 1.00 88.12 80 LEU A CA 1
ATOM 646 C C . LEU A 1 80 ? 12.269 -6.942 -18.836 1.00 88.12 80 LEU A C 1
ATOM 648 O O . LEU A 1 80 ? 11.732 -6.934 -17.729 1.00 88.12 80 LEU A O 1
ATOM 652 N N . PRO A 1 81 ? 13.167 -5.997 -19.178 1.00 84.25 81 PRO A N 1
ATOM 653 C CA . PRO A 1 81 ? 13.735 -5.049 -18.212 1.00 84.25 81 PRO A CA 1
ATOM 654 C C . PRO A 1 81 ? 12.703 -4.180 -17.477 1.00 84.25 81 PRO A C 1
ATOM 656 O O . PRO A 1 81 ? 12.932 -3.753 -16.351 1.00 84.25 81 PRO A O 1
ATOM 659 N N . LYS A 1 82 ? 11.545 -3.919 -18.101 1.00 88.56 82 LYS A N 1
ATOM 660 C CA . LYS A 1 82 ? 10.461 -3.120 -17.504 1.00 88.56 82 LYS A CA 1
ATOM 661 C C . LYS A 1 82 ? 9.521 -3.928 -16.606 1.00 88.56 82 LYS A C 1
ATOM 663 O O . LYS A 1 82 ? 8.736 -3.325 -15.877 1.00 88.56 82 LYS A O 1
ATOM 668 N N . LEU A 1 83 ? 9.602 -5.260 -16.624 1.00 91.56 83 LEU A N 1
ATOM 669 C CA . LEU A 1 83 ? 8.684 -6.131 -15.887 1.00 91.56 83 LEU A CA 1
ATOM 670 C C . LEU A 1 83 ? 8.756 -5.877 -14.381 1.00 91.56 83 LEU A C 1
ATOM 672 O O . LEU A 1 83 ? 7.734 -5.841 -13.705 1.00 91.56 83 LEU A O 1
ATOM 676 N N . GLN A 1 84 ? 9.954 -5.644 -13.844 1.00 92.06 84 GLN A N 1
ATOM 677 C CA . GLN A 1 84 ? 10.112 -5.359 -12.422 1.00 92.06 84 GLN A CA 1
ATOM 678 C C . GLN A 1 84 ? 9.368 -4.086 -12.002 1.00 92.06 84 GLN A C 1
ATOM 680 O O . GLN A 1 84 ? 8.628 -4.121 -11.023 1.00 92.06 84 GLN A O 1
ATOM 685 N N . MET A 1 85 ? 9.480 -3.011 -12.784 1.00 91.75 85 MET A N 1
ATOM 686 C CA . MET A 1 85 ? 8.758 -1.762 -12.526 1.00 91.75 85 MET A CA 1
ATOM 687 C C . MET A 1 85 ? 7.243 -1.945 -12.659 1.00 91.75 85 MET A C 1
ATOM 689 O O . MET A 1 85 ? 6.490 -1.476 -11.813 1.00 91.75 85 MET A O 1
ATOM 693 N N . GLN A 1 86 ? 6.797 -2.668 -13.690 1.00 93.06 86 GLN A N 1
ATOM 694 C CA . GLN A 1 86 ? 5.381 -2.978 -13.906 1.00 93.06 86 GLN A CA 1
ATOM 695 C C . GLN A 1 86 ? 4.772 -3.756 -12.734 1.00 93.06 86 GLN A C 1
ATOM 697 O O . GLN A 1 86 ? 3.659 -3.460 -12.310 1.00 93.06 86 GLN A O 1
ATOM 702 N N . ARG A 1 87 ? 5.513 -4.715 -12.168 1.00 94.69 87 ARG A N 1
ATOM 703 C CA . ARG A 1 87 ? 5.078 -5.441 -10.966 1.00 94.69 87 ARG A CA 1
ATOM 704 C C . ARG A 1 87 ? 4.897 -4.508 -9.779 1.00 94.69 87 ARG A C 1
ATOM 706 O O . ARG A 1 87 ? 3.877 -4.606 -9.115 1.00 94.69 87 ARG A O 1
ATOM 713 N N . GLN A 1 88 ? 5.833 -3.584 -9.549 1.00 94.81 88 GLN A N 1
ATOM 714 C CA . GLN A 1 88 ? 5.705 -2.634 -8.439 1.00 94.81 88 GLN A CA 1
ATOM 715 C C . GLN A 1 88 ? 4.504 -1.702 -8.614 1.00 94.81 88 GLN A C 1
ATOM 717 O O . GLN A 1 88 ? 3.775 -1.495 -7.655 1.00 94.81 88 GLN A O 1
ATOM 722 N N . LEU A 1 89 ? 4.237 -1.214 -9.830 1.00 93.88 89 LEU A N 1
ATOM 723 C CA . LEU A 1 89 ? 3.039 -0.410 -10.111 1.00 93.88 89 LEU A CA 1
ATOM 724 C C . LEU A 1 89 ? 1.742 -1.175 -9.804 1.00 93.88 89 LEU A C 1
ATOM 726 O O . LEU A 1 89 ? 0.827 -0.624 -9.194 1.00 93.88 89 LEU A O 1
ATOM 730 N N . LEU A 1 90 ? 1.681 -2.456 -10.181 1.00 95.25 90 LEU A N 1
ATOM 731 C CA . LEU A 1 90 ? 0.535 -3.307 -9.866 1.00 95.25 90 LEU A CA 1
ATOM 732 C C . LEU A 1 90 ? 0.410 -3.590 -8.370 1.00 95.25 90 LEU A C 1
ATOM 734 O O . LEU A 1 90 ? -0.691 -3.526 -7.833 1.00 95.25 90 LEU A O 1
ATOM 738 N N . HIS A 1 91 ? 1.519 -3.894 -7.696 1.00 95.94 91 HIS A N 1
ATOM 739 C CA . HIS A 1 91 ? 1.544 -4.130 -6.252 1.00 95.94 91 HIS A CA 1
ATOM 740 C C . HIS A 1 91 ? 1.075 -2.896 -5.485 1.00 95.94 91 HIS A C 1
ATOM 742 O O . HIS A 1 91 ? 0.204 -3.029 -4.632 1.00 95.94 91 HIS A O 1
ATOM 748 N N . MET A 1 92 ? 1.557 -1.705 -5.852 1.00 95.31 92 MET A N 1
ATOM 749 C CA . MET A 1 92 ? 1.068 -0.434 -5.308 1.00 95.31 92 MET A CA 1
ATOM 750 C C . MET A 1 92 ? -0.452 -0.326 -5.446 1.00 95.31 92 MET A C 1
ATOM 752 O O . MET A 1 92 ? -1.133 -0.129 -4.449 1.00 95.31 92 MET A O 1
ATOM 756 N N . SER A 1 93 ? -0.999 -0.558 -6.643 1.00 95.12 93 SER A N 1
ATOM 757 C CA . SER A 1 93 ? -2.448 -0.486 -6.872 1.00 95.12 93 SER A CA 1
ATOM 758 C C . SER A 1 93 ? -3.243 -1.541 -6.094 1.00 95.12 93 SER A C 1
ATOM 760 O O . SER A 1 93 ? -4.353 -1.269 -5.643 1.00 95.12 93 SER A O 1
ATOM 762 N N . ILE A 1 94 ? -2.707 -2.757 -5.937 1.00 96.12 94 ILE A N 1
ATOM 763 C CA . ILE A 1 94 ? -3.344 -3.821 -5.148 1.00 96.12 94 ILE A CA 1
ATOM 764 C C . ILE A 1 94 ? -3.444 -3.405 -3.680 1.00 96.12 94 ILE A C 1
ATOM 766 O O . ILE A 1 94 ? -4.524 -3.505 -3.097 1.00 96.12 94 ILE A O 1
ATOM 770 N N . PHE A 1 95 ? -2.337 -2.949 -3.092 1.00 96.25 95 PHE A N 1
ATOM 771 C CA . PHE A 1 95 ? -2.316 -2.552 -1.689 1.00 96.25 95 PHE A CA 1
ATOM 772 C C . PHE A 1 95 ? -3.129 -1.280 -1.449 1.00 96.25 95 PHE A C 1
ATOM 774 O O . PHE A 1 95 ? -3.910 -1.266 -0.502 1.00 96.25 95 PHE A O 1
ATOM 781 N N . ASP A 1 96 ? -3.074 -0.305 -2.359 1.00 93.81 96 ASP A N 1
ATOM 782 C CA . ASP A 1 96 ? -3.915 0.896 -2.316 1.00 93.81 96 ASP A CA 1
ATOM 783 C C . ASP A 1 96 ? -5.410 0.530 -2.312 1.00 93.81 96 ASP A C 1
ATOM 785 O O . ASP A 1 96 ? -6.172 1.011 -1.479 1.00 93.81 96 ASP A O 1
ATOM 789 N N . CYS A 1 97 ? -5.853 -0.417 -3.148 1.00 94.06 97 CYS A N 1
ATOM 790 C CA . CYS A 1 97 ? -7.252 -0.863 -3.124 1.00 94.06 97 CYS A CA 1
ATOM 791 C C . CYS A 1 97 ? -7.662 -1.508 -1.785 1.00 94.06 97 CYS A C 1
ATOM 793 O O . CYS A 1 97 ? -8.784 -1.304 -1.319 1.00 94.06 97 CYS A O 1
ATOM 795 N N . ILE A 1 98 ? -6.765 -2.275 -1.152 1.00 94.44 98 ILE A N 1
ATOM 796 C CA . ILE A 1 98 ? -7.014 -2.842 0.184 1.00 94.44 98 ILE A CA 1
ATOM 797 C C . ILE A 1 98 ? -7.097 -1.716 1.220 1.00 94.44 98 ILE A C 1
ATOM 799 O O . ILE A 1 98 ? -8.013 -1.710 2.045 1.00 94.44 98 ILE A O 1
ATOM 803 N N . CYS A 1 99 ? -6.180 -0.747 1.149 1.00 93.75 99 CYS A N 1
ATOM 804 C CA . CYS A 1 99 ? -6.201 0.448 1.980 1.00 93.75 99 CYS A CA 1
ATOM 805 C C . CYS A 1 99 ? -7.538 1.184 1.837 1.00 93.75 99 CYS A C 1
ATOM 807 O O . CYS A 1 99 ? -8.178 1.465 2.845 1.00 93.75 99 CYS A O 1
ATOM 809 N N . TRP A 1 100 ? -8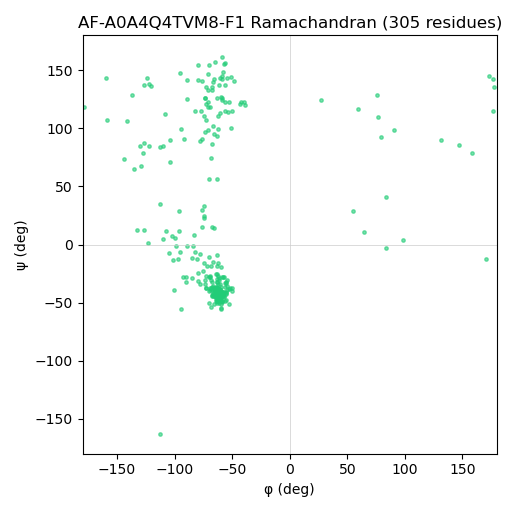.023 1.410 0.614 1.00 91.06 100 TRP A N 1
ATOM 810 C CA . TRP A 1 100 ? -9.311 2.059 0.347 1.00 91.06 100 TRP A CA 1
ATOM 811 C C . TRP A 1 100 ? -10.509 1.331 0.955 1.00 91.06 100 TRP A C 1
ATOM 813 O O . TRP A 1 100 ? -11.377 1.986 1.531 1.00 91.06 100 TRP A O 1
ATOM 823 N N . ASN A 1 101 ? -10.544 -0.002 0.886 1.00 92.12 101 ASN A N 1
ATOM 824 C CA . ASN A 1 101 ? -11.628 -0.801 1.466 1.00 92.12 101 ASN A CA 1
ATOM 825 C C . ASN A 1 101 ? -11.759 -0.597 2.987 1.00 92.12 101 ASN A C 1
ATOM 827 O O . ASN A 1 101 ? -12.865 -0.568 3.525 1.00 92.12 101 ASN A O 1
ATOM 831 N N . PHE A 1 102 ? -10.629 -0.429 3.676 1.00 91.31 102 PHE A N 1
ATOM 832 C CA . PHE A 1 102 ? -10.572 -0.308 5.133 1.00 91.31 102 PHE A CA 1
ATOM 833 C C . PHE A 1 102 ? -10.335 1.123 5.630 1.00 91.31 102 PHE A C 1
ATOM 835 O O . PHE A 1 102 ? -10.468 1.385 6.822 1.00 91.31 102 PHE A O 1
ATOM 842 N N . ARG A 1 103 ? -10.057 2.086 4.747 1.00 88.88 103 ARG A N 1
ATOM 843 C CA . ARG A 1 103 ? -9.838 3.498 5.092 1.00 88.88 103 ARG A CA 1
ATOM 844 C C . ARG A 1 103 ? -10.948 4.109 5.956 1.00 88.88 103 ARG A C 1
ATOM 846 O O . ARG A 1 103 ? -10.603 4.865 6.865 1.00 88.88 103 ARG A O 1
ATOM 853 N N . PRO A 1 104 ? -12.248 3.792 5.768 1.00 88.31 104 PRO A N 1
ATOM 854 C CA . PRO A 1 104 ? -13.295 4.334 6.632 1.00 88.31 104 PRO A CA 1
ATOM 855 C C . PRO A 1 104 ? -13.139 3.977 8.121 1.00 88.31 104 PRO A C 1
ATOM 857 O O . PRO A 1 104 ? -13.690 4.688 8.959 1.00 88.31 104 PRO A O 1
ATOM 860 N N . LEU A 1 105 ? -12.359 2.941 8.470 1.00 84.94 105 LEU A N 1
ATOM 861 C CA . LEU A 1 105 ? -12.003 2.615 9.858 1.00 84.94 105 LEU A CA 1
ATOM 862 C C . LEU A 1 105 ? -11.331 3.783 10.574 1.00 84.94 105 LEU A C 1
ATOM 864 O O . LEU A 1 105 ? -11.577 3.997 11.757 1.00 84.94 105 LEU A O 1
ATOM 868 N N . LEU A 1 106 ? -10.510 4.550 9.854 1.00 84.69 106 LEU A N 1
ATOM 869 C CA . LEU A 1 106 ? -9.793 5.703 10.400 1.00 84.69 106 LEU A CA 1
ATOM 870 C C . LEU A 1 106 ? -10.739 6.859 10.756 1.00 84.69 106 LEU A C 1
ATOM 872 O O . LEU A 1 106 ? -10.371 7.745 11.515 1.00 84.69 106 LEU A O 1
ATOM 876 N N . LEU A 1 107 ? -11.959 6.856 10.209 1.00 81.38 107 LEU A N 1
ATOM 877 C CA . LEU A 1 107 ? -12.979 7.881 10.442 1.00 81.38 107 LEU A CA 1
ATOM 878 C C . LEU A 1 107 ? -14.016 7.447 11.491 1.00 81.38 107 LEU A C 1
ATOM 880 O O . LEU A 1 107 ? -14.946 8.198 11.806 1.00 81.38 107 LEU A O 1
ATOM 884 N N . MET A 1 108 ? -13.903 6.229 12.030 1.00 77.50 108 MET A N 1
ATOM 885 C CA . MET A 1 108 ? -14.811 5.748 13.065 1.00 77.50 108 MET A CA 1
ATOM 886 C C . MET A 1 108 ? -14.514 6.440 14.395 1.00 77.50 108 MET A C 1
ATOM 888 O O . MET A 1 108 ? -13.424 6.327 14.943 1.00 77.50 108 MET A O 1
ATOM 892 N N . ARG A 1 109 ? -15.515 7.134 14.950 1.00 75.69 109 ARG A N 1
ATOM 893 C CA . ARG A 1 109 ? -15.387 7.735 16.286 1.00 75.69 109 ARG A CA 1
ATOM 894 C C . ARG A 1 109 ? -15.245 6.645 17.364 1.00 75.69 109 ARG A C 1
ATOM 896 O O . ARG A 1 109 ? -16.005 5.677 17.296 1.00 75.69 109 ARG A O 1
ATOM 903 N N . PRO A 1 110 ? -14.419 6.846 18.408 1.00 70.62 110 PRO A N 1
ATOM 904 C CA . PRO A 1 110 ? -14.242 5.876 19.499 1.00 70.62 110 PRO A CA 1
ATOM 905 C C . PRO A 1 110 ? -15.556 5.460 20.184 1.00 70.62 110 PRO A C 1
ATOM 907 O O . PRO A 1 110 ? -15.816 4.283 20.404 1.00 70.62 110 PRO A O 1
ATOM 910 N N . CYS A 1 111 ? -16.488 6.397 20.385 1.00 65.75 111 CYS A N 1
ATOM 911 C CA . CYS A 1 111 ? -17.810 6.097 20.955 1.00 65.75 111 CYS A CA 1
ATOM 912 C C . CYS A 1 111 ? -18.666 5.145 20.091 1.00 65.75 111 CYS A C 1
ATOM 914 O O . CYS A 1 111 ? -19.542 4.434 20.592 1.00 65.75 111 CYS A O 1
ATOM 916 N N . HIS A 1 112 ? -18.421 5.103 18.779 1.00 71.12 112 HIS A N 1
ATOM 917 C CA . HIS A 1 112 ? -19.041 4.115 17.902 1.00 71.12 112 HIS A CA 1
ATOM 918 C C . HIS A 1 112 ? -18.351 2.756 17.983 1.00 71.12 112 HIS A C 1
ATOM 920 O O . HIS A 1 112 ? -19.004 1.771 17.681 1.00 71.12 112 HIS A O 1
ATOM 926 N N . PHE A 1 113 ? -17.076 2.681 18.363 1.00 72.62 113 PHE A N 1
ATOM 927 C CA . PHE A 1 113 ? -16.379 1.412 18.570 1.00 72.62 113 PHE A CA 1
ATOM 928 C C . PHE A 1 113 ? -16.905 0.703 19.826 1.00 72.62 113 PHE A C 1
ATOM 930 O O . PHE A 1 113 ? -17.344 -0.446 19.756 1.00 72.62 113 PHE A O 1
ATOM 937 N N . GLU A 1 114 ? -16.968 1.426 20.946 1.00 73.06 114 GLU A N 1
ATOM 938 C CA . GLU A 1 114 ? -17.406 0.896 22.246 1.00 73.06 114 GLU A CA 1
ATOM 939 C C . GLU A 1 114 ? -18.870 0.430 22.253 1.00 73.06 114 GLU A C 1
ATOM 941 O O . GLU A 1 114 ? -19.229 -0.505 22.964 1.00 73.06 114 GLU A O 1
ATOM 946 N N . SER A 1 115 ? -19.722 1.045 21.427 1.00 78.19 115 SER A N 1
ATOM 947 C CA . SER A 1 115 ? -21.144 0.688 21.314 1.00 78.19 115 SER A CA 1
ATOM 948 C C . SER A 1 115 ? -21.424 -0.510 20.398 1.00 78.19 115 SER A C 1
ATOM 950 O O . SER A 1 115 ? -22.568 -0.966 20.313 1.00 78.19 115 SER A O 1
ATOM 952 N N . LEU A 1 116 ? -20.415 -1.039 19.696 1.00 80.69 116 LEU A N 1
ATOM 953 C CA . LEU A 1 116 ? -20.579 -2.215 18.843 1.00 80.69 116 LEU A CA 1
ATOM 954 C C . LEU A 1 116 ? -20.563 -3.512 19.650 1.00 80.69 116 LEU A C 1
ATOM 956 O O . LEU A 1 116 ? -19.936 -3.621 20.697 1.00 80.69 116 LEU A O 1
ATOM 960 N N . ALA A 1 117 ? -21.213 -4.540 19.103 1.00 84.00 117 ALA A N 1
ATOM 961 C CA . ALA A 1 117 ? -21.141 -5.884 19.658 1.00 84.00 117 ALA A CA 1
ATOM 962 C C . ALA A 1 117 ? -19.679 -6.394 19.691 1.00 84.00 117 ALA A C 1
ATOM 964 O O . ALA A 1 117 ? -18.941 -6.137 18.734 1.00 84.00 117 ALA A O 1
ATOM 965 N N . PRO A 1 118 ? -19.275 -7.189 20.703 1.00 83.56 118 PRO A N 1
ATOM 966 C CA . PRO A 1 118 ? -17.885 -7.628 20.876 1.00 83.56 118 PRO A CA 1
ATOM 967 C C . PRO A 1 118 ? -17.262 -8.288 19.637 1.00 83.56 118 PRO A C 1
ATOM 969 O O . PRO A 1 118 ? -16.117 -8.016 19.291 1.00 83.56 118 PRO A O 1
ATOM 972 N N . TYR A 1 119 ? -18.029 -9.094 18.895 1.00 81.94 119 TYR A N 1
ATOM 973 C CA . TYR A 1 119 ? -17.526 -9.735 17.673 1.00 81.94 119 TYR A CA 1
ATOM 974 C C . TYR A 1 119 ? -17.148 -8.724 16.575 1.00 81.94 119 TYR A C 1
ATOM 976 O O . TYR A 1 119 ? -16.212 -8.964 15.815 1.00 81.94 119 TYR A O 1
ATOM 984 N N . LYS A 1 120 ? -17.840 -7.576 16.496 1.00 85.19 120 LYS A N 1
ATOM 985 C CA . LYS A 1 120 ? -17.506 -6.502 15.550 1.00 85.19 120 LYS A CA 1
ATOM 986 C C . LYS A 1 120 ? -16.254 -5.750 15.987 1.00 85.19 120 LYS A C 1
ATOM 988 O O . LYS A 1 120 ? -15.486 -5.347 15.127 1.00 85.19 120 LYS A O 1
ATOM 993 N N . GLN A 1 121 ? -16.023 -5.595 17.289 1.00 83.62 121 GLN A N 1
ATOM 994 C CA . GLN A 1 121 ? -14.792 -4.988 17.806 1.00 83.62 121 GLN A CA 1
ATOM 995 C C . GLN A 1 121 ? -13.565 -5.842 17.451 1.00 83.62 121 GLN A C 1
ATOM 997 O O . GLN A 1 121 ? -12.586 -5.319 16.923 1.00 83.62 121 GLN A O 1
ATOM 1002 N N . VAL A 1 122 ? -13.651 -7.166 17.633 1.00 84.94 122 VAL A N 1
ATOM 1003 C CA . VAL A 1 122 ? -12.593 -8.106 17.216 1.00 84.94 122 VAL A CA 1
ATOM 1004 C C . VAL A 1 122 ? -12.352 -8.037 15.704 1.00 84.94 122 VAL A C 1
ATOM 1006 O O . VAL A 1 122 ? -11.203 -7.960 15.266 1.00 84.94 122 VAL A O 1
ATOM 1009 N N . LEU A 1 123 ? -13.424 -8.002 14.904 1.00 86.88 123 LEU A N 1
ATOM 1010 C CA . LEU A 1 123 ? -13.325 -7.843 13.453 1.00 86.88 123 LEU A CA 1
ATOM 1011 C C . LEU A 1 123 ? -12.608 -6.536 13.079 1.00 86.88 123 LEU A C 1
ATOM 1013 O O . LEU A 1 123 ? -11.648 -6.560 12.316 1.00 86.88 123 LEU A O 1
ATOM 1017 N N . LEU A 1 124 ? -12.996 -5.410 13.675 1.00 86.19 124 LEU A N 1
ATOM 1018 C CA . LEU A 1 124 ? -12.366 -4.109 13.439 1.00 86.19 124 LEU A CA 1
ATOM 1019 C C . LEU A 1 124 ? -10.870 -4.111 13.774 1.00 86.19 124 LEU A C 1
ATOM 1021 O O . LEU A 1 124 ? -10.075 -3.572 13.007 1.00 86.19 124 LEU A O 1
ATOM 1025 N N . LEU A 1 125 ? -10.463 -4.747 14.877 1.00 84.31 125 LEU A N 1
ATOM 1026 C CA . LEU A 1 125 ? -9.046 -4.895 15.221 1.00 84.31 125 LEU A CA 1
ATOM 1027 C C . LEU A 1 125 ? -8.292 -5.711 14.164 1.00 84.31 125 LEU A C 1
ATOM 1029 O O . LEU A 1 125 ? -7.193 -5.329 13.761 1.00 84.31 125 LEU A O 1
ATOM 1033 N N . SER A 1 126 ? -8.882 -6.803 13.669 1.00 87.12 126 SER A N 1
ATOM 1034 C CA . SER A 1 126 ? -8.280 -7.591 12.585 1.00 87.12 126 SER A CA 1
ATOM 1035 C C . SER A 1 126 ? -8.149 -6.790 11.280 1.00 87.12 126 SER A C 1
ATOM 1037 O O . SER A 1 126 ? -7.120 -6.861 10.609 1.00 87.12 126 SER A O 1
ATOM 1039 N N . GLN A 1 127 ? -9.121 -5.929 10.978 1.00 89.50 127 GLN A N 1
ATOM 1040 C CA . GLN A 1 127 ? -9.102 -5.065 9.799 1.00 89.50 127 GLN A CA 1
ATOM 1041 C C . GLN A 1 127 ? -8.098 -3.919 9.924 1.00 89.50 127 GLN A C 1
ATOM 1043 O O . GLN A 1 127 ? -7.412 -3.609 8.954 1.00 89.50 127 GLN A O 1
ATOM 1048 N N . LYS A 1 128 ? -7.935 -3.334 11.121 1.00 89.00 128 LYS A N 1
ATOM 1049 C CA . LYS A 1 128 ? -6.853 -2.375 11.408 1.00 89.00 128 LYS A CA 1
ATOM 1050 C C . LYS A 1 128 ? -5.482 -3.014 11.137 1.00 89.00 128 LYS A C 1
ATOM 1052 O O . LYS A 1 128 ? -4.630 -2.377 10.522 1.00 89.00 128 LYS A O 1
ATOM 1057 N N . LYS A 1 129 ? -5.286 -4.288 11.515 1.00 89.12 129 LYS A N 1
ATOM 1058 C CA . LYS A 1 129 ? -4.057 -5.043 11.198 1.00 89.12 129 LYS A CA 1
ATOM 1059 C C . LYS A 1 129 ? -3.870 -5.205 9.687 1.00 89.12 129 LYS A C 1
ATOM 1061 O O . LYS A 1 129 ? -2.786 -4.935 9.183 1.00 89.12 129 LYS A O 1
ATOM 1066 N N . VAL A 1 130 ? -4.915 -5.599 8.957 1.00 91.75 130 VAL A N 1
ATOM 1067 C CA . VAL A 1 130 ? -4.881 -5.706 7.485 1.00 91.75 130 VAL A CA 1
ATOM 1068 C C . VAL A 1 130 ? -4.542 -4.370 6.822 1.00 91.75 130 VAL A C 1
ATOM 1070 O O . VAL A 1 130 ? -3.683 -4.334 5.943 1.00 91.75 130 VAL A O 1
ATOM 1073 N N . LEU A 1 131 ? -5.156 -3.276 7.274 1.00 93.25 131 LEU A N 1
ATOM 1074 C CA . LEU A 1 131 ? -4.895 -1.924 6.785 1.00 93.25 131 LEU A CA 1
ATOM 1075 C C . LEU A 1 131 ? -3.433 -1.510 7.014 1.00 93.25 131 LEU A C 1
ATOM 1077 O O . LEU A 1 131 ? -2.788 -1.019 6.090 1.00 93.25 131 LEU A O 1
ATOM 1081 N N . ALA A 1 132 ? -2.887 -1.768 8.207 1.00 92.38 132 ALA A N 1
ATOM 1082 C CA . ALA A 1 132 ? -1.481 -1.504 8.511 1.00 92.38 132 ALA A CA 1
ATOM 1083 C C . ALA A 1 132 ? -0.536 -2.304 7.599 1.00 92.38 132 ALA A C 1
ATOM 1085 O O . ALA A 1 132 ? 0.3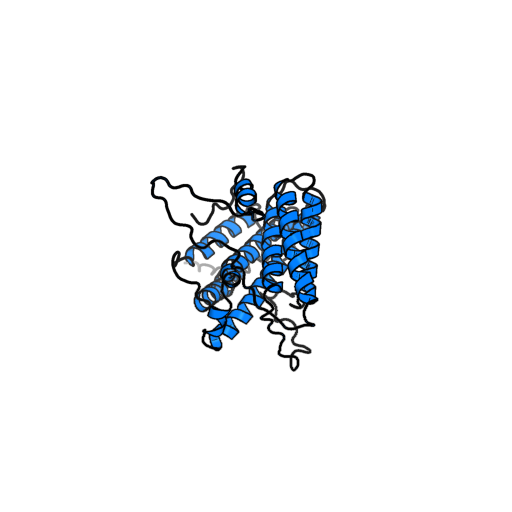99 -1.745 7.027 1.00 92.38 132 ALA A O 1
ATOM 1086 N N . MET A 1 133 ? -0.793 -3.606 7.424 1.00 93.56 133 MET A N 1
ATOM 1087 C CA . MET A 1 133 ? 0.026 -4.472 6.567 1.00 93.56 133 MET A CA 1
ATOM 1088 C C . MET A 1 133 ? -0.034 -4.047 5.096 1.00 93.56 133 MET A C 1
ATOM 1090 O O . MET A 1 133 ? 0.999 -4.032 4.428 1.00 93.56 133 MET A O 1
ATOM 1094 N N . ALA A 1 134 ? -1.214 -3.670 4.597 1.00 94.94 134 ALA A N 1
ATOM 1095 C CA . ALA A 1 134 ? -1.377 -3.159 3.240 1.00 94.94 134 ALA A CA 1
ATOM 1096 C C . ALA A 1 134 ? -0.580 -1.863 3.033 1.00 94.94 134 ALA A C 1
ATOM 1098 O O . ALA A 1 134 ? 0.214 -1.794 2.098 1.00 94.94 134 ALA A O 1
ATOM 1099 N N . ALA A 1 135 ? -0.700 -0.893 3.944 1.00 95.69 135 ALA A N 1
ATOM 1100 C CA . ALA A 1 135 ? 0.039 0.366 3.865 1.00 95.69 135 ALA A CA 1
ATOM 1101 C C . ALA A 1 135 ? 1.566 0.162 3.947 1.00 95.69 135 ALA A C 1
ATOM 1103 O O . ALA A 1 135 ? 2.317 0.787 3.198 1.00 95.69 135 ALA A O 1
ATOM 1104 N N . LEU A 1 136 ? 2.046 -0.760 4.793 1.00 95.56 136 LEU A N 1
ATOM 1105 C CA . LEU A 1 136 ? 3.466 -1.137 4.830 1.00 95.56 136 LEU A CA 1
ATOM 1106 C C . LEU A 1 136 ? 3.935 -1.709 3.487 1.00 95.56 136 LEU A C 1
ATOM 1108 O O . LEU A 1 136 ? 4.958 -1.279 2.953 1.00 95.56 136 LEU A O 1
ATOM 1112 N N . LYS A 1 137 ? 3.176 -2.649 2.913 1.00 95.12 137 LYS A N 1
ATOM 1113 C CA . LYS A 1 137 ? 3.520 -3.264 1.626 1.00 95.12 137 LYS A CA 1
ATOM 1114 C C . LYS A 1 137 ? 3.436 -2.288 0.458 1.00 95.12 137 LYS A C 1
ATOM 1116 O O . LYS A 1 137 ? 4.251 -2.365 -0.462 1.00 95.12 137 LYS A O 1
ATOM 1121 N N . GLU A 1 138 ? 2.522 -1.330 0.516 1.00 96.00 138 GLU A N 1
ATOM 1122 C CA . GLU A 1 138 ? 2.474 -0.216 -0.423 1.00 96.00 138 GLU A CA 1
ATOM 1123 C C . GLU A 1 138 ? 3.744 0.642 -0.325 1.00 96.00 138 GLU A C 1
ATOM 1125 O O . GLU A 1 138 ? 4.404 0.874 -1.340 1.00 96.00 138 GLU A O 1
ATOM 1130 N N . LEU A 1 139 ? 4.162 1.037 0.884 1.00 96.69 139 LEU A N 1
ATOM 1131 C CA . LEU A 1 139 ? 5.398 1.802 1.089 1.00 96.69 139 LEU A CA 1
ATOM 1132 C C . LEU A 1 139 ? 6.652 1.040 0.643 1.00 96.69 139 LEU A C 1
ATOM 1134 O O . LEU A 1 139 ? 7.553 1.660 0.069 1.00 96.69 139 LEU A O 1
ATOM 1138 N N . GLU A 1 140 ? 6.716 -0.276 0.867 1.00 95.69 140 GLU A N 1
ATOM 1139 C CA . GLU A 1 140 ? 7.782 -1.147 0.354 1.00 95.69 140 GLU A CA 1
ATOM 1140 C C . GLU A 1 140 ? 7.817 -1.134 -1.183 1.00 95.69 140 GLU A C 1
ATOM 1142 O O . GLU A 1 140 ? 8.882 -0.932 -1.780 1.00 95.69 140 GLU A O 1
ATOM 1147 N N . ALA A 1 141 ? 6.660 -1.288 -1.836 1.00 95.69 141 ALA A N 1
ATOM 1148 C CA . ALA A 1 141 ? 6.559 -1.292 -3.293 1.00 95.69 141 ALA A CA 1
ATOM 1149 C C . ALA A 1 141 ? 6.959 0.064 -3.898 1.00 95.69 141 ALA A C 1
ATOM 1151 O O . ALA A 1 141 ? 7.758 0.126 -4.840 1.00 95.69 141 ALA A O 1
ATOM 1152 N N . VAL A 1 142 ? 6.490 1.166 -3.302 1.00 95.62 142 VAL A N 1
ATOM 1153 C CA . VAL A 1 142 ? 6.868 2.530 -3.700 1.00 95.62 142 VAL A CA 1
ATOM 1154 C C . VAL A 1 142 ? 8.361 2.771 -3.493 1.00 95.62 142 VAL A C 1
ATOM 1156 O O . VAL A 1 142 ? 9.011 3.347 -4.367 1.00 95.62 142 VAL A O 1
ATOM 1159 N N . SER A 1 143 ? 8.928 2.315 -2.370 1.00 95.12 143 SER A N 1
ATOM 1160 C CA . SER A 1 143 ? 10.368 2.422 -2.095 1.00 95.12 143 SER A CA 1
ATOM 1161 C C . SER A 1 143 ? 11.183 1.721 -3.173 1.00 95.12 143 SER A C 1
ATOM 1163 O O . SER A 1 143 ? 12.094 2.304 -3.761 1.00 95.12 143 SER A O 1
ATOM 1165 N N . THR A 1 144 ? 10.795 0.485 -3.486 1.00 95.00 144 THR A N 1
ATOM 1166 C CA . THR A 1 144 ? 11.479 -0.353 -4.471 1.00 95.00 144 THR A CA 1
ATOM 1167 C C . THR A 1 144 ? 11.392 0.281 -5.860 1.00 95.00 144 THR A C 1
ATOM 1169 O O . THR A 1 144 ? 12.402 0.370 -6.560 1.00 95.00 144 THR A O 1
ATOM 1172 N N . LEU A 1 145 ? 10.221 0.798 -6.251 1.00 93.94 145 LEU A N 1
ATOM 1173 C CA . LEU A 1 145 ? 10.054 1.526 -7.511 1.00 93.94 145 LEU A CA 1
ATOM 1174 C C . LEU A 1 145 ? 10.901 2.807 -7.554 1.00 93.94 145 LEU A C 1
ATOM 1176 O O . LEU A 1 145 ? 11.541 3.087 -8.567 1.00 93.94 145 LEU A O 1
ATOM 1180 N N . HIS A 1 146 ? 10.944 3.576 -6.463 1.00 93.25 146 HIS A N 1
ATOM 1181 C CA . HIS A 1 146 ? 11.759 4.789 -6.374 1.00 93.25 146 HIS A CA 1
ATOM 1182 C C . HIS A 1 146 ? 13.252 4.474 -6.511 1.00 93.25 146 HIS A C 1
ATOM 1184 O O . HIS A 1 146 ? 13.949 5.157 -7.262 1.00 93.25 146 HIS A O 1
ATOM 1190 N N . THR A 1 147 ? 13.734 3.396 -5.885 1.00 93.62 147 THR A N 1
ATOM 1191 C CA . THR A 1 147 ? 15.108 2.902 -6.071 1.00 93.62 147 THR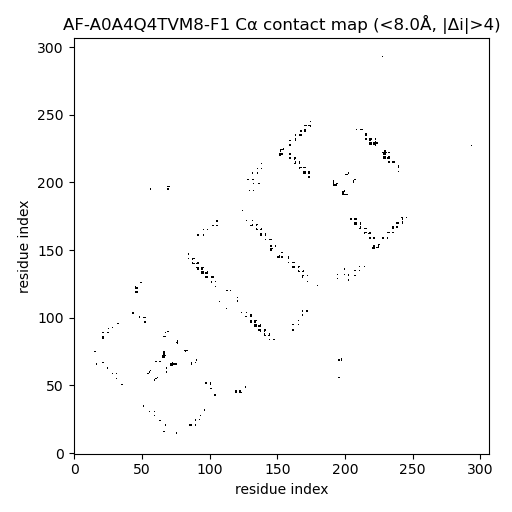 A CA 1
ATOM 1192 C C . THR A 1 147 ? 15.375 2.481 -7.519 1.00 93.62 147 THR A C 1
ATOM 1194 O O . THR A 1 147 ? 16.417 2.842 -8.062 1.00 93.62 147 THR A O 1
ATOM 1197 N N . MET A 1 148 ? 14.437 1.795 -8.188 1.00 90.62 148 MET A N 1
ATOM 1198 C CA . MET A 1 148 ? 14.577 1.434 -9.613 1.00 90.62 148 MET A CA 1
ATOM 1199 C C . MET A 1 148 ? 14.689 2.656 -10.533 1.00 90.62 148 MET A C 1
ATOM 1201 O O . MET A 1 148 ? 15.329 2.575 -11.577 1.00 90.62 148 MET A O 1
ATOM 1205 N N . LEU A 1 149 ? 14.101 3.792 -10.146 1.00 88.06 149 LEU A N 1
ATOM 1206 C CA . LEU A 1 149 ? 14.224 5.069 -10.858 1.00 88.06 149 LEU A CA 1
ATOM 1207 C C . LEU A 1 149 ? 15.497 5.857 -10.492 1.00 88.06 149 LEU A C 1
ATOM 1209 O O . LEU A 1 149 ? 15.642 7.005 -10.905 1.00 88.06 149 LEU A O 1
ATOM 1213 N N . GLY A 1 150 ? 16.415 5.258 -9.729 1.00 85.31 150 GLY A N 1
ATOM 1214 C CA . GLY A 1 150 ? 17.682 5.867 -9.320 1.00 85.31 150 GLY A CA 1
ATOM 1215 C C . GLY A 1 150 ? 17.676 6.479 -7.918 1.00 85.31 150 GLY A C 1
ATOM 1216 O O . GLY A 1 150 ? 18.675 7.073 -7.525 1.00 85.31 150 GLY A O 1
ATOM 1217 N N . GLY A 1 151 ? 16.582 6.355 -7.154 1.00 78.12 151 GLY A N 1
ATOM 1218 C CA . GLY A 1 151 ? 16.501 6.786 -5.748 1.00 78.12 151 GLY A CA 1
ATOM 1219 C C . GLY A 1 151 ? 16.638 8.297 -5.520 1.00 78.12 151 GLY A C 1
ATOM 1220 O O . GLY A 1 151 ? 16.786 8.743 -4.383 1.00 78.12 151 GLY A O 1
ATOM 1221 N N . SER A 1 152 ? 16.597 9.084 -6.593 1.00 76.50 152 SER A N 1
ATOM 1222 C CA . SER A 1 152 ? 16.809 10.530 -6.608 1.00 76.50 152 SER A CA 1
ATOM 1223 C C . SER A 1 152 ? 15.517 11.269 -6.975 1.00 76.50 152 SER A C 1
ATOM 1225 O O . SER A 1 152 ? 14.415 10.723 -6.859 1.00 76.50 152 SER A O 1
ATOM 1227 N N . HIS A 1 153 ? 15.617 12.538 -7.369 1.00 73.25 153 HIS A N 1
ATOM 1228 C CA . HIS A 1 153 ? 14.465 13.331 -7.781 1.00 73.25 153 HIS A CA 1
ATOM 1229 C C . HIS A 1 153 ? 13.739 12.676 -8.960 1.00 73.25 153 HIS A C 1
ATOM 1231 O O . HIS A 1 153 ? 14.328 12.411 -10.006 1.00 73.25 153 HIS A O 1
ATOM 1237 N N . THR A 1 154 ? 12.434 12.456 -8.813 1.00 79.00 154 THR A N 1
ATOM 1238 C CA . THR A 1 154 ? 11.578 11.934 -9.882 1.00 79.00 154 THR A CA 1
ATOM 1239 C C . THR A 1 154 ? 10.405 12.871 -10.137 1.00 79.00 154 THR A C 1
ATOM 1241 O O . THR A 1 154 ? 9.845 13.461 -9.214 1.00 79.00 154 THR A O 1
ATOM 1244 N N . ARG A 1 155 ? 10.014 12.997 -11.409 1.00 75.00 155 ARG A N 1
ATOM 1245 C CA . ARG A 1 155 ? 8.769 13.672 -11.820 1.00 75.00 155 ARG A CA 1
ATOM 1246 C C . ARG A 1 155 ? 7.555 12.745 -11.750 1.00 75.00 155 ARG A C 1
ATOM 1248 O O . ARG A 1 155 ? 6.449 13.158 -12.075 1.00 75.00 155 ARG A O 1
ATOM 1255 N N . PHE A 1 156 ? 7.757 11.487 -11.364 1.00 81.56 156 PHE A N 1
ATOM 1256 C CA . PHE A 1 156 ? 6.700 10.494 -11.307 1.00 81.56 156 PHE A CA 1
ATOM 1257 C C . PHE A 1 156 ? 5.856 10.700 -10.045 1.00 81.56 156 PHE A C 1
ATOM 1259 O O . PHE A 1 156 ? 6.149 10.161 -8.979 1.00 81.56 156 PHE A O 1
ATOM 1266 N N . THR A 1 157 ? 4.821 11.530 -10.175 1.00 85.44 157 THR A N 1
ATOM 1267 C CA . THR A 1 157 ? 3.949 11.982 -9.079 1.00 85.44 157 THR A CA 1
ATOM 1268 C C . THR A 1 157 ? 3.291 10.835 -8.321 1.00 85.44 157 THR A C 1
ATOM 1270 O O . THR A 1 157 ? 3.081 10.951 -7.121 1.00 85.44 157 THR A O 1
ATOM 1273 N N . VAL A 1 158 ? 3.066 9.699 -8.983 1.00 88.19 158 VAL A N 1
ATOM 1274 C CA . VAL A 1 158 ? 2.584 8.445 -8.385 1.00 88.19 158 VAL A CA 1
ATOM 1275 C C . VAL A 1 158 ? 3.408 8.056 -7.145 1.00 88.19 158 VAL A C 1
ATOM 1277 O O . VAL A 1 158 ? 2.838 7.680 -6.128 1.00 88.19 158 VAL A O 1
ATOM 1280 N N . ILE A 1 159 ? 4.736 8.237 -7.158 1.00 91.69 159 ILE A N 1
ATOM 1281 C CA . ILE A 1 159 ? 5.576 7.956 -5.978 1.00 91.69 159 ILE A CA 1
ATOM 1282 C C . ILE A 1 159 ? 5.240 8.891 -4.815 1.00 91.69 159 ILE A C 1
ATOM 1284 O O . ILE A 1 159 ? 5.223 8.446 -3.672 1.00 91.69 159 ILE A O 1
ATOM 1288 N N . VAL A 1 160 ? 4.967 10.167 -5.091 1.00 92.06 160 VAL A N 1
ATOM 1289 C CA . VAL A 1 160 ? 4.608 11.156 -4.065 1.00 92.06 160 VAL A CA 1
ATOM 1290 C C . VAL A 1 160 ? 3.263 10.799 -3.441 1.00 92.06 160 VAL A C 1
ATOM 1292 O O . VAL A 1 160 ? 3.186 10.694 -2.222 1.00 92.06 160 VAL A O 1
ATOM 1295 N N . PHE A 1 161 ? 2.243 10.557 -4.270 1.00 92.06 161 PHE A N 1
ATOM 1296 C CA . PHE A 1 161 ? 0.892 10.237 -3.806 1.00 92.06 161 PHE A CA 1
ATOM 1297 C C . PHE A 1 161 ? 0.866 8.973 -2.943 1.00 92.06 161 PHE A C 1
ATOM 1299 O O . PHE A 1 161 ? 0.462 9.048 -1.789 1.00 92.06 161 PHE A O 1
ATOM 1306 N N . HIS A 1 162 ? 1.382 7.848 -3.446 1.00 94.06 162 HIS A N 1
ATOM 1307 C CA . HIS A 1 162 ? 1.362 6.589 -2.692 1.00 94.06 162 HIS A CA 1
ATOM 1308 C C . HIS A 1 162 ? 2.288 6.612 -1.466 1.00 94.06 162 HIS A C 1
ATOM 1310 O O . HIS A 1 162 ? 1.979 6.001 -0.449 1.00 94.06 162 HIS A O 1
ATOM 1316 N N . THR A 1 163 ? 3.407 7.356 -1.505 1.00 96.12 163 THR A N 1
ATOM 1317 C CA . THR A 1 163 ? 4.230 7.549 -0.294 1.00 96.12 163 THR A CA 1
ATOM 1318 C C . THR A 1 163 ? 3.455 8.310 0.777 1.00 96.12 163 THR A C 1
ATOM 1320 O O . THR A 1 163 ? 3.508 7.939 1.945 1.00 96.12 163 THR A O 1
ATOM 1323 N N . PHE A 1 164 ? 2.758 9.379 0.391 1.00 95.62 164 PHE A N 1
ATOM 1324 C CA . PHE A 1 164 ? 2.005 10.207 1.323 1.00 95.62 164 PHE A CA 1
ATOM 1325 C C . PHE A 1 164 ? 0.791 9.468 1.896 1.00 95.62 164 PHE A C 1
ATOM 1327 O O . PHE A 1 164 ? 0.680 9.360 3.112 1.00 95.62 164 PHE A O 1
ATOM 1334 N N . GLU A 1 165 ? -0.082 8.926 1.044 1.00 94.38 165 GLU A N 1
ATOM 1335 C CA . GLU A 1 165 ? -1.333 8.276 1.459 1.00 94.38 165 GLU A CA 1
ATOM 1336 C C . GLU A 1 165 ? -1.076 7.097 2.406 1.00 94.38 165 GLU A C 1
ATOM 1338 O O . GLU A 1 165 ? -1.640 7.047 3.502 1.00 94.38 165 GLU A O 1
ATOM 1343 N N . ALA A 1 166 ? -0.157 6.196 2.044 1.00 96.38 166 ALA A N 1
ATOM 1344 C CA . ALA A 1 166 ? 0.173 5.051 2.884 1.00 96.38 166 ALA A CA 1
ATOM 1345 C C . ALA A 1 166 ? 0.803 5.477 4.223 1.00 96.38 166 ALA A C 1
ATOM 1347 O O . ALA A 1 166 ? 0.467 4.923 5.270 1.00 96.38 166 ALA A O 1
ATOM 1348 N N . ALA A 1 167 ? 1.668 6.499 4.230 1.00 96.56 167 ALA A N 1
ATOM 1349 C CA . ALA A 1 167 ? 2.267 6.997 5.468 1.00 96.56 167 ALA A CA 1
ATOM 1350 C C . ALA A 1 167 ? 1.246 7.689 6.385 1.00 96.56 167 ALA A C 1
ATOM 1352 O O . ALA A 1 167 ? 1.302 7.511 7.602 1.00 96.56 167 ALA A O 1
ATOM 1353 N N . VAL A 1 168 ? 0.284 8.429 5.823 1.00 95.00 168 VAL A N 1
ATOM 1354 C CA . VAL A 1 168 ? -0.827 9.015 6.589 1.00 95.00 168 VAL A CA 1
ATOM 1355 C C . VAL A 1 168 ? -1.647 7.920 7.265 1.00 95.00 168 VAL A C 1
ATOM 1357 O O . VAL A 1 168 ? -1.930 8.043 8.453 1.00 95.00 168 VAL A O 1
ATOM 1360 N N . ILE A 1 169 ? -1.967 6.828 6.559 1.00 93.88 169 ILE A N 1
ATOM 1361 C CA . ILE A 1 169 ? -2.683 5.682 7.144 1.00 93.88 169 ILE A CA 1
ATOM 1362 C C . ILE A 1 169 ? -1.929 5.134 8.361 1.00 93.88 169 ILE A C 1
ATOM 1364 O O . ILE A 1 169 ? -2.530 4.967 9.423 1.00 93.88 169 ILE A O 1
ATOM 1368 N N . LEU A 1 170 ? -0.618 4.896 8.236 1.00 93.69 170 LEU A N 1
ATOM 1369 C CA . LEU A 1 170 ? 0.194 4.384 9.345 1.00 93.69 170 LEU A CA 1
ATOM 1370 C C . LEU A 1 170 ? 0.209 5.338 10.543 1.00 93.69 170 LEU A C 1
ATOM 1372 O O . LEU A 1 170 ? 0.028 4.901 11.678 1.00 93.69 170 LEU A O 1
ATOM 1376 N N . LEU A 1 171 ? 0.374 6.641 10.307 1.00 92.00 171 LEU A N 1
ATOM 1377 C CA . LEU A 1 171 ? 0.378 7.636 11.380 1.00 92.00 171 LEU A CA 1
ATOM 1378 C C . LEU A 1 171 ? -0.989 7.776 12.052 1.00 92.00 171 LEU A C 1
ATOM 1380 O O . LEU A 1 171 ? -1.046 7.867 13.275 1.00 92.00 171 LEU A O 1
ATOM 1384 N N . CYS A 1 172 ? -2.086 7.726 11.293 1.00 90.31 172 CYS A N 1
ATOM 1385 C CA . CYS A 1 172 ? -3.438 7.710 11.851 1.00 90.31 172 CYS A CA 1
ATOM 1386 C C . CYS A 1 172 ? -3.667 6.487 12.747 1.00 90.31 172 CYS A C 1
ATOM 1388 O O . CYS A 1 172 ? -4.260 6.616 13.814 1.00 90.31 172 CYS A O 1
ATOM 1390 N N . LEU A 1 173 ? -3.169 5.312 12.356 1.00 88.31 173 LEU A N 1
ATOM 1391 C CA . LEU A 1 173 ? -3.237 4.120 13.203 1.00 88.31 173 LEU A CA 1
ATOM 1392 C C . LEU A 1 173 ? -2.409 4.282 14.488 1.00 88.31 173 LEU A C 1
ATOM 1394 O O . LEU A 1 173 ? -2.853 3.857 15.549 1.00 88.31 173 LEU A O 1
ATOM 1398 N N . CYS A 1 174 ? -1.248 4.940 14.420 1.00 87.75 174 CYS A N 1
ATOM 1399 C CA . CYS A 1 174 ? -0.409 5.219 15.591 1.00 87.75 174 CYS A CA 1
ATOM 1400 C C . CYS A 1 174 ? -1.006 6.251 16.565 1.00 87.75 174 CYS A C 1
ATOM 1402 O O . CYS A 1 174 ? -0.665 6.202 17.745 1.00 87.75 174 CYS A O 1
ATOM 1404 N N . LEU A 1 175 ? -1.853 7.167 16.080 1.00 85.25 175 LEU A N 1
ATOM 1405 C CA . LEU A 1 175 ? -2.555 8.195 16.871 1.00 85.25 175 LEU A CA 1
ATOM 1406 C C . LEU A 1 175 ? -3.803 7.661 17.592 1.00 85.25 175 LEU A C 1
ATOM 1408 O O . LEU A 1 175 ? -4.366 8.328 18.454 1.00 85.25 175 LEU A O 1
ATOM 1412 N N . HIS A 1 176 ? -4.263 6.460 17.246 1.00 73.25 176 HIS A N 1
ATOM 1413 C CA . HIS A 1 176 ? -5.398 5.821 17.903 1.00 73.25 176 HIS A CA 1
ATOM 1414 C C . HIS A 1 176 ? -4.915 4.590 18.674 1.00 73.25 176 HIS A C 1
ATOM 1416 O O . HIS A 1 176 ? -5.012 3.473 18.161 1.00 73.25 176 HIS A O 1
ATOM 1422 N N . PRO A 1 177 ? -4.420 4.766 19.917 1.00 56.38 177 PRO A N 1
ATOM 1423 C CA . PRO A 1 177 ? -3.857 3.701 20.742 1.00 56.38 177 PRO A CA 1
ATOM 1424 C C . PRO A 1 177 ? -4.921 2.762 21.328 1.00 56.38 177 PRO A C 1
ATOM 1426 O O . PRO A 1 177 ? -4.709 2.177 22.387 1.00 56.38 177 PRO A O 1
ATOM 1429 N N . GLU A 1 178 ? -6.026 2.514 20.619 1.00 59.00 178 GLU A N 1
ATOM 1430 C CA . GLU A 1 178 ? -6.818 1.288 20.797 1.00 59.00 178 GLU A CA 1
ATOM 1431 C C . GLU A 1 178 ? -6.016 0.096 20.252 1.00 59.00 178 GLU A C 1
ATOM 1433 O O . GLU A 1 178 ? -6.410 -0.602 19.311 1.00 59.00 178 GLU A O 1
ATOM 1438 N N . SER A 1 179 ? -4.814 -0.046 20.801 1.00 37.94 179 SER A N 1
ATOM 1439 C CA . SER A 1 179 ? -3.836 -1.033 20.433 1.00 37.94 179 SER A CA 1
ATOM 1440 C C . SER A 1 179 ? -4.370 -2.404 20.839 1.00 37.94 179 SER A C 1
ATOM 1442 O O . SER A 1 179 ? -4.841 -2.565 21.968 1.00 37.94 179 SER A O 1
ATOM 1444 N N . PRO A 1 180 ? -4.249 -3.419 19.974 1.00 44.72 180 PRO A N 1
ATOM 1445 C CA . PRO A 1 180 ? -4.462 -4.812 20.346 1.00 44.72 180 PRO A CA 1
ATOM 1446 C C . PRO A 1 180 ? -3.391 -5.355 21.323 1.00 44.72 180 PRO A C 1
ATOM 1448 O O . PRO A 1 180 ? -3.312 -6.567 21.485 1.00 44.72 180 PRO A O 1
ATOM 1451 N N . ASP A 1 181 ? -2.587 -4.496 21.965 1.00 42.12 181 ASP A N 1
ATOM 1452 C CA . ASP A 1 181 ? -1.450 -4.879 22.814 1.00 42.12 181 ASP A CA 1
ATOM 1453 C C . ASP A 1 181 ? -1.671 -4.675 24.326 1.00 42.12 181 ASP A C 1
ATOM 1455 O O . ASP A 1 181 ? -0.732 -4.836 25.099 1.00 42.12 181 ASP A O 1
ATOM 1459 N N . ASN A 1 182 ? -2.896 -4.409 24.799 1.00 35.19 182 ASN A N 1
ATOM 1460 C CA . ASN A 1 182 ? -3.204 -4.553 26.237 1.00 35.19 182 ASN A CA 1
ATOM 1461 C C . ASN A 1 182 ? -3.386 -6.026 26.673 1.00 35.19 182 ASN A C 1
ATOM 1463 O O . ASN A 1 182 ? -3.872 -6.298 27.769 1.00 35.19 182 ASN A O 1
ATOM 1467 N N . GLU A 1 183 ? -2.964 -6.981 25.843 1.00 39.59 183 GLU A N 1
ATOM 1468 C CA . GLU A 1 183 ? -2.775 -8.383 26.215 1.00 39.59 183 GLU A CA 1
ATOM 1469 C C . GLU A 1 183 ? -1.275 -8.673 26.375 1.00 39.59 183 GLU A C 1
ATOM 1471 O O . GLU A 1 183 ? -0.647 -9.384 25.591 1.00 39.59 183 GLU A O 1
ATOM 1476 N N . THR A 1 184 ? -0.686 -8.123 27.438 1.00 36.34 184 THR A N 1
ATOM 1477 C CA . THR A 1 184 ? 0.704 -8.354 27.878 1.00 36.34 184 THR A CA 1
ATOM 1478 C C . THR A 1 184 ? 0.970 -9.799 28.343 1.00 36.34 184 THR A C 1
ATOM 1480 O O . THR A 1 184 ? 2.003 -10.076 28.941 1.00 36.34 184 THR A O 1
ATOM 1483 N N . GLU A 1 185 ? 0.092 -10.763 28.063 1.00 32.31 185 GLU A N 1
ATOM 1484 C CA . GLU A 1 185 ? 0.265 -12.160 28.471 1.00 32.31 185 GLU A CA 1
ATOM 1485 C C . GLU A 1 185 ? -0.264 -13.118 27.389 1.00 32.31 185 GLU A C 1
ATOM 1487 O O . GLU A 1 185 ? -1.313 -13.736 27.536 1.00 32.31 185 GLU A O 1
ATOM 1492 N N . GLY A 1 186 ? 0.464 -13.259 26.269 1.00 28.27 186 GLY A N 1
ATOM 1493 C CA . GLY A 1 186 ? 0.160 -14.335 25.310 1.00 28.27 186 GLY A CA 1
ATOM 1494 C C . GLY A 1 186 ? 0.853 -14.335 23.943 1.00 28.27 186 GLY A C 1
ATOM 1495 O O . GLY A 1 186 ? 0.797 -15.351 23.256 1.00 28.27 186 GLY A O 1
ATOM 1496 N N . LEU A 1 187 ? 1.523 -13.254 23.523 1.00 35.88 187 LEU A N 1
ATOM 1497 C CA . LEU A 1 187 ? 2.051 -13.118 22.149 1.00 35.88 187 LEU A CA 1
ATOM 1498 C C . LEU A 1 187 ? 3.586 -13.119 22.042 1.00 35.88 187 LEU A C 1
ATOM 1500 O O . LEU A 1 187 ? 4.160 -12.508 21.144 1.00 35.88 187 LEU A O 1
ATOM 1504 N N . GLN A 1 188 ? 4.273 -13.884 22.893 1.00 32.88 188 GLN A N 1
ATOM 1505 C CA . GLN A 1 188 ? 5.581 -14.401 22.489 1.00 32.88 188 GLN A CA 1
ATOM 1506 C C . GLN A 1 188 ? 5.345 -15.577 21.533 1.00 32.88 188 GLN A C 1
ATOM 1508 O O . GLN A 1 188 ? 4.826 -16.614 21.933 1.00 32.88 188 GLN A O 1
ATOM 1513 N N . LEU A 1 189 ? 5.768 -15.408 20.276 1.00 34.34 189 LEU A N 1
ATOM 1514 C CA . LEU A 1 189 ? 5.882 -16.461 19.257 1.00 34.34 189 LEU A CA 1
ATOM 1515 C C . LEU A 1 189 ? 4.614 -16.833 18.459 1.00 34.34 189 LEU A C 1
ATOM 1517 O O . LEU A 1 189 ? 4.436 -17.993 18.093 1.00 34.34 189 LEU A O 1
ATOM 1521 N N . VAL A 1 190 ? 3.788 -15.868 18.054 1.00 35.97 190 VAL A N 1
ATOM 1522 C CA . VAL A 1 190 ? 2.984 -16.072 16.835 1.00 35.97 190 VAL A CA 1
ATOM 1523 C C . VAL A 1 190 ? 3.764 -15.451 15.686 1.00 35.97 190 VAL A C 1
ATOM 1525 O O . VAL A 1 190 ? 3.774 -14.236 15.517 1.00 35.97 190 VAL A O 1
ATOM 1528 N N . LYS A 1 191 ? 4.473 -16.296 14.922 1.00 41.44 191 LYS A N 1
ATOM 1529 C CA . LYS A 1 191 ? 4.931 -15.957 13.565 1.00 41.44 191 LYS A CA 1
ATOM 1530 C C . LYS A 1 191 ? 3.802 -15.180 12.893 1.00 41.44 191 LYS A C 1
ATOM 1532 O O . LYS A 1 191 ? 2.691 -15.708 12.853 1.00 41.44 191 LYS A O 1
ATOM 1537 N N . ASN A 1 192 ? 4.073 -13.958 12.435 1.00 45.12 192 ASN A N 1
ATO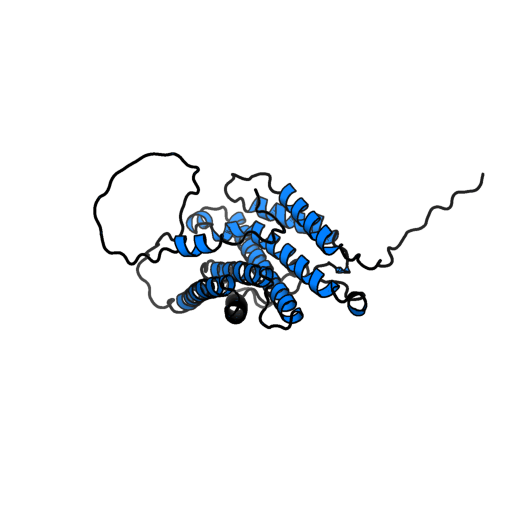M 1538 C CA . ASN A 1 192 ? 3.077 -13.128 11.765 1.00 45.12 192 ASN A CA 1
ATOM 1539 C C . ASN A 1 192 ? 2.292 -14.004 10.773 1.00 45.12 192 ASN A C 1
ATOM 1541 O O . ASN A 1 192 ? 2.923 -14.653 9.930 1.00 45.12 192 ASN A O 1
ATOM 1545 N N . PRO A 1 193 ? 0.956 -14.127 10.895 1.00 47.81 193 PRO A N 1
ATOM 1546 C CA . PRO A 1 193 ? 0.193 -14.879 9.916 1.00 47.81 193 PRO A CA 1
ATOM 1547 C C . PRO A 1 193 ? 0.431 -14.217 8.560 1.00 47.81 193 PRO A C 1
ATOM 1549 O O . PRO A 1 193 ? 0.254 -13.009 8.425 1.00 47.81 193 PRO A O 1
ATOM 1552 N N . ALA A 1 194 ? 0.894 -14.998 7.585 1.00 59.34 194 ALA A N 1
ATOM 1553 C CA . ALA A 1 194 ? 1.323 -14.483 6.294 1.00 59.34 194 ALA A CA 1
ATOM 1554 C C . ALA A 1 194 ? 0.211 -13.626 5.657 1.00 59.34 194 ALA A C 1
ATOM 1556 O O . ALA A 1 194 ? -0.867 -14.130 5.318 1.00 59.34 194 ALA A O 1
ATOM 1557 N N . PHE A 1 195 ? 0.453 -12.324 5.504 1.00 74.12 195 PHE A N 1
ATOM 1558 C CA . PHE A 1 195 ? -0.510 -11.386 4.938 1.00 74.12 195 PHE A CA 1
ATOM 1559 C C . PHE A 1 195 ? -0.619 -11.629 3.443 1.00 74.12 195 PHE A C 1
ATOM 1561 O O . PHE A 1 195 ? 0.309 -11.324 2.703 1.00 74.12 195 PHE A O 1
ATOM 1568 N N . LEU A 1 196 ? -1.728 -12.210 2.981 1.00 75.00 196 LEU A N 1
ATOM 1569 C CA . LEU A 1 196 ? -1.847 -12.659 1.586 1.00 75.00 196 LEU A CA 1
ATOM 1570 C C . LEU A 1 196 ? -0.718 -13.627 1.171 1.00 75.00 196 LEU A C 1
ATOM 1572 O O . LEU A 1 196 ? -0.335 -13.663 0.006 1.00 75.00 196 LEU A O 1
ATOM 1576 N N . GLY A 1 197 ? -0.172 -14.393 2.126 1.00 63.44 197 GLY A N 1
ATOM 1577 C CA . GLY A 1 197 ? 1.004 -15.241 1.901 1.00 63.44 197 GLY A CA 1
ATOM 1578 C C . GLY A 1 197 ? 2.350 -14.516 2.018 1.00 63.44 197 GLY A C 1
ATOM 1579 O O . GLY A 1 197 ? 3.381 -15.171 1.952 1.00 63.44 197 GLY A O 1
ATOM 1580 N N . LEU A 1 198 ? 2.359 -13.201 2.252 1.00 69.88 198 LEU A N 1
ATOM 1581 C CA . LEU A 1 198 ? 3.571 -12.397 2.397 1.00 69.88 198 LEU A CA 1
ATOM 1582 C C . LEU A 1 198 ? 4.059 -12.349 3.843 1.00 69.88 198 LEU A C 1
ATOM 1584 O O . LEU A 1 198 ? 3.270 -12.192 4.779 1.00 69.88 198 LEU A O 1
ATOM 1588 N N . ASP A 1 199 ? 5.379 -12.385 4.000 1.00 67.75 199 ASP A N 1
ATOM 1589 C CA . ASP A 1 199 ? 6.025 -12.037 5.259 1.00 67.75 199 ASP A CA 1
ATOM 1590 C C . ASP A 1 199 ? 5.966 -10.517 5.462 1.00 67.75 199 ASP A C 1
ATOM 1592 O O . ASP A 1 199 ? 6.351 -9.728 4.586 1.00 67.75 199 ASP A O 1
ATOM 1596 N N . VAL A 1 200 ? 5.441 -10.097 6.607 1.00 61.62 200 VAL A N 1
ATOM 1597 C CA . VAL A 1 200 ? 5.389 -8.694 7.024 1.00 61.62 200 VAL A CA 1
ATOM 1598 C C . VAL A 1 200 ? 6.152 -8.612 8.333 1.00 61.62 200 VAL A C 1
ATOM 1600 O O . VAL A 1 200 ? 5.969 -9.467 9.200 1.00 61.62 200 VAL A O 1
ATOM 1603 N N . ALA A 1 201 ? 6.997 -7.594 8.498 1.00 62.91 201 ALA A N 1
ATOM 1604 C CA . ALA A 1 201 ? 7.593 -7.304 9.799 1.00 62.91 201 ALA A CA 1
ATOM 1605 C C . ALA A 1 201 ? 6.490 -7.096 10.859 1.00 62.91 201 ALA A C 1
ATOM 1607 O O . ALA A 1 201 ? 5.340 -6.797 10.528 1.00 62.91 201 ALA A O 1
ATOM 1608 N N . GLY A 1 202 ? 6.819 -7.303 12.137 1.00 64.62 202 GLY A N 1
ATOM 1609 C CA . GLY A 1 202 ? 5.864 -7.179 13.243 1.00 64.62 202 GLY A CA 1
ATOM 1610 C C . GLY A 1 202 ? 5.058 -5.875 13.181 1.00 64.62 202 GLY A C 1
ATOM 1611 O O . GLY A 1 202 ? 5.607 -4.821 12.880 1.00 64.62 202 GLY A O 1
ATOM 1612 N N . LEU A 1 203 ? 3.763 -5.929 13.509 1.00 78.00 203 LEU A N 1
ATOM 1613 C CA . LEU A 1 203 ? 2.864 -4.761 13.534 1.00 78.00 203 LEU A CA 1
ATOM 1614 C C . LEU A 1 203 ? 3.089 -3.829 14.737 1.00 78.00 203 LEU A C 1
ATOM 1616 O O . LEU A 1 203 ? 2.194 -3.084 15.131 1.00 78.00 203 LEU A O 1
ATOM 1620 N N . ALA A 1 204 ? 4.281 -3.863 15.332 1.00 83.44 204 ALA A N 1
ATOM 1621 C CA . ALA A 1 204 ? 4.604 -3.016 16.464 1.00 83.44 204 ALA A CA 1
ATOM 1622 C C . ALA A 1 204 ? 4.642 -1.548 16.024 1.00 83.44 204 ALA A C 1
ATOM 1624 O O . ALA A 1 204 ? 5.182 -1.212 14.967 1.00 83.44 204 ALA A O 1
ATOM 1625 N N . ARG A 1 205 ? 4.117 -0.664 16.875 1.00 85.00 205 ARG A N 1
ATOM 1626 C CA . ARG A 1 205 ? 4.039 0.784 16.632 1.00 85.00 205 ARG A CA 1
ATOM 1627 C C . ARG A 1 205 ? 5.371 1.399 16.188 1.00 85.00 205 ARG A C 1
ATOM 1629 O O . ARG A 1 205 ? 5.383 2.258 15.315 1.00 85.00 205 ARG A O 1
ATOM 1636 N N . GLU A 1 206 ? 6.484 0.925 16.740 1.00 87.25 206 GLU A N 1
ATOM 1637 C CA . GLU A 1 206 ? 7.837 1.348 16.356 1.00 87.25 206 GLU A CA 1
ATOM 1638 C C . GLU A 1 206 ? 8.133 1.098 14.871 1.00 87.25 206 GLU A C 1
ATOM 1640 O O . GLU A 1 206 ? 8.650 1.982 14.194 1.00 87.25 206 GLU A O 1
ATOM 1645 N N . HIS A 1 207 ? 7.736 -0.062 14.339 1.00 88.19 207 HIS A N 1
ATOM 1646 C CA . HIS A 1 207 ? 7.936 -0.403 12.930 1.00 88.19 207 HIS A CA 1
ATOM 1647 C C . HIS A 1 207 ? 7.059 0.464 12.018 1.00 88.19 207 HIS A C 1
ATOM 1649 O O . HIS A 1 207 ? 7.506 0.890 10.953 1.00 88.19 207 HIS A O 1
ATOM 1655 N N . LEU A 1 208 ? 5.824 0.766 12.441 1.00 91.12 208 LEU A N 1
ATOM 1656 C CA . LEU A 1 208 ? 4.927 1.652 11.690 1.00 91.12 208 LEU A CA 1
ATOM 1657 C C . LEU A 1 208 ? 5.474 3.084 11.636 1.00 91.12 208 LEU A C 1
ATOM 1659 O O . LEU A 1 208 ? 5.473 3.707 10.574 1.00 91.12 208 LEU A O 1
ATOM 1663 N N . LEU A 1 209 ? 5.982 3.589 12.766 1.00 92.88 209 LEU A N 1
ATOM 1664 C CA . LEU A 1 209 ? 6.630 4.898 12.839 1.00 92.88 209 LEU A CA 1
ATOM 1665 C C . LEU A 1 209 ? 7.905 4.930 11.994 1.00 92.88 209 LEU A C 1
ATOM 1667 O O . LEU A 1 209 ? 8.071 5.852 11.205 1.00 92.88 209 LEU A O 1
ATOM 1671 N N . GLN A 1 210 ? 8.753 3.907 12.068 1.00 94.62 210 GLN A N 1
ATOM 1672 C CA . GLN A 1 210 ? 9.953 3.821 11.235 1.00 94.62 210 GLN A CA 1
ATOM 1673 C C . GLN A 1 210 ? 9.611 3.844 9.734 1.00 94.62 210 GLN A C 1
ATOM 1675 O O . GLN A 1 210 ? 10.251 4.545 8.949 1.00 94.62 210 GLN A O 1
ATOM 1680 N N . ALA A 1 211 ? 8.571 3.118 9.313 1.00 94.81 211 ALA A N 1
ATOM 1681 C CA . ALA A 1 211 ? 8.111 3.148 7.925 1.00 94.81 211 ALA A CA 1
ATOM 1682 C C . ALA A 1 211 ? 7.602 4.542 7.508 1.00 94.81 211 ALA A C 1
ATOM 1684 O O . ALA A 1 211 ? 7.910 5.007 6.406 1.00 94.81 211 ALA A O 1
ATOM 1685 N N . ALA A 1 212 ? 6.865 5.228 8.388 1.00 95.69 212 ALA A N 1
ATOM 1686 C CA . ALA A 1 212 ? 6.396 6.592 8.155 1.00 95.69 212 ALA A CA 1
ATOM 1687 C C . ALA A 1 212 ? 7.547 7.618 8.109 1.00 95.69 212 ALA A C 1
ATOM 1689 O O . ALA A 1 212 ? 7.509 8.540 7.295 1.00 95.69 212 ALA A O 1
ATOM 1690 N N . GLU A 1 213 ? 8.593 7.439 8.918 1.00 96.81 213 GLU A N 1
ATOM 1691 C CA . GLU A 1 213 ? 9.807 8.263 8.891 1.00 96.81 213 GLU A CA 1
ATOM 1692 C C . GLU A 1 213 ? 10.535 8.123 7.548 1.00 96.81 213 GLU A C 1
ATOM 1694 O O . GLU A 1 213 ? 10.807 9.115 6.872 1.00 96.81 213 GLU A O 1
ATOM 1699 N N . HIS A 1 214 ? 10.746 6.891 7.076 1.00 96.50 214 HIS A N 1
ATOM 1700 C CA . HIS A 1 214 ? 11.342 6.653 5.759 1.00 96.50 214 HIS A CA 1
ATOM 1701 C C . HIS A 1 214 ? 10.506 7.237 4.607 1.00 96.50 214 HIS A C 1
ATOM 1703 O O . HIS A 1 214 ? 11.057 7.696 3.599 1.00 96.50 214 HIS A O 1
ATOM 1709 N N . ALA A 1 215 ? 9.177 7.231 4.737 1.00 96.50 215 ALA A N 1
ATOM 1710 C CA . ALA A 1 215 ? 8.283 7.885 3.788 1.00 96.50 215 ALA A CA 1
ATOM 1711 C C . ALA A 1 215 ? 8.449 9.415 3.808 1.00 96.50 215 ALA A C 1
ATOM 1713 O O . ALA A 1 215 ? 8.542 10.036 2.744 1.00 96.50 215 ALA A O 1
ATOM 1714 N N . LEU A 1 216 ? 8.561 10.017 4.996 1.00 96.50 216 LEU A N 1
ATOM 1715 C CA . LEU A 1 216 ? 8.830 11.444 5.164 1.00 96.50 216 LEU A CA 1
ATOM 1716 C C . LEU A 1 216 ? 10.169 11.848 4.540 1.00 96.50 216 LEU A C 1
ATOM 1718 O O . LEU A 1 216 ? 10.197 12.776 3.730 1.00 96.50 216 LEU A O 1
ATOM 1722 N N . ASP A 1 217 ? 11.243 11.111 4.820 1.00 95.25 217 ASP A N 1
ATOM 1723 C CA . ASP A 1 217 ? 12.562 11.333 4.216 1.00 95.25 217 ASP A CA 1
ATOM 1724 C C . ASP A 1 217 ? 12.496 11.312 2.686 1.00 95.25 217 ASP A C 1
ATOM 1726 O O . ASP A 1 217 ? 13.122 12.124 1.993 1.00 95.25 217 ASP A O 1
ATOM 1730 N N . ARG A 1 218 ? 11.724 10.372 2.125 1.00 94.31 218 ARG A N 1
ATOM 1731 C CA . ARG A 1 218 ? 11.518 10.274 0.677 1.00 94.31 218 ARG A CA 1
ATOM 1732 C C . ARG A 1 218 ? 10.808 11.514 0.137 1.00 94.31 218 ARG A C 1
ATOM 1734 O O . ARG A 1 218 ? 11.275 12.088 -0.845 1.00 94.31 218 ARG A O 1
ATOM 1741 N N . LEU A 1 219 ? 9.714 11.950 0.763 1.00 94.50 219 LEU A N 1
ATOM 1742 C CA . LEU A 1 219 ? 8.979 13.149 0.340 1.00 94.50 219 LEU A CA 1
ATOM 1743 C C . LEU A 1 219 ? 9.840 14.414 0.447 1.00 94.50 219 LEU A C 1
ATOM 1745 O O . LEU A 1 219 ? 9.840 15.234 -0.472 1.00 94.50 219 LEU A O 1
ATOM 1749 N N . GLN A 1 220 ? 10.643 14.538 1.505 1.00 93.88 220 GLN A N 1
ATOM 1750 C CA . GLN A 1 220 ? 11.593 15.639 1.666 1.00 93.88 220 GLN A CA 1
ATOM 1751 C C . GLN A 1 220 ? 12.642 15.655 0.549 1.00 93.88 220 GLN A C 1
ATOM 1753 O O . GLN A 1 220 ? 12.881 16.708 -0.042 1.00 93.88 220 GLN A O 1
ATOM 1758 N N . LYS A 1 221 ? 13.210 14.503 0.167 1.00 91.56 221 LYS A N 1
ATOM 1759 C CA . LYS A 1 221 ? 14.129 14.416 -0.987 1.00 91.56 221 LYS A CA 1
ATOM 1760 C C . LYS A 1 221 ? 13.466 14.888 -2.287 1.00 91.56 221 LYS A C 1
ATOM 1762 O O . LYS A 1 221 ? 14.089 15.608 -3.071 1.00 91.56 221 LYS A O 1
ATOM 1767 N N . LEU A 1 222 ? 12.199 14.521 -2.495 1.00 89.94 222 LEU A N 1
ATOM 1768 C CA . LEU A 1 222 ? 11.420 14.864 -3.691 1.00 89.94 222 LEU A CA 1
ATOM 1769 C C . LEU A 1 222 ? 10.939 16.326 -3.724 1.00 89.94 222 LEU A C 1
ATOM 1771 O O . LEU A 1 222 ? 10.708 16.856 -4.813 1.00 89.94 222 LEU A O 1
ATOM 1775 N N . SER A 1 223 ? 10.839 16.989 -2.568 1.00 89.94 223 SER A N 1
ATOM 1776 C CA . SER A 1 223 ? 10.313 18.357 -2.419 1.00 89.94 223 SER A CA 1
ATOM 1777 C C . SER A 1 223 ? 11.024 19.403 -3.284 1.00 89.94 223 SER A C 1
ATOM 1779 O O . SER A 1 223 ? 10.381 20.308 -3.809 1.00 89.94 223 SER A O 1
ATOM 1781 N N . ASN A 1 224 ? 12.328 19.231 -3.518 1.00 82.88 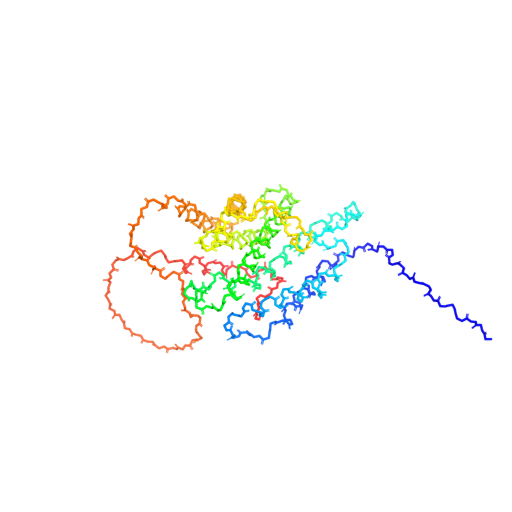224 ASN A N 1
ATOM 1782 C CA . ASN A 1 224 ? 13.159 20.183 -4.262 1.00 82.88 224 ASN A CA 1
ATOM 1783 C C . ASN A 1 224 ? 12.677 20.444 -5.698 1.00 82.88 224 ASN A C 1
ATOM 1785 O O . ASN A 1 224 ? 12.950 21.500 -6.258 1.00 82.88 224 ASN A O 1
ATOM 1789 N N . MET A 1 225 ? 12.001 19.472 -6.319 1.00 80.38 225 MET A N 1
ATOM 1790 C CA . MET A 1 225 ? 11.533 19.568 -7.708 1.00 80.38 225 MET A CA 1
ATOM 1791 C C . MET A 1 225 ? 10.023 19.379 -7.850 1.00 80.38 225 MET A C 1
ATOM 1793 O O . MET A 1 225 ? 9.512 19.367 -8.971 1.00 80.38 225 MET A O 1
ATOM 1797 N N . ASN A 1 226 ? 9.309 19.183 -6.741 1.00 84.25 226 ASN A N 1
ATOM 1798 C CA . ASN A 1 226 ? 7.893 18.869 -6.759 1.00 84.25 226 ASN A CA 1
ATOM 1799 C C . ASN A 1 226 ? 7.173 19.606 -5.610 1.00 84.25 226 ASN A C 1
ATOM 1801 O O . ASN A 1 226 ? 7.306 19.197 -4.453 1.00 84.25 226 ASN A O 1
ATOM 1805 N N . PRO A 1 227 ? 6.389 20.664 -5.905 1.00 87.75 227 PRO A N 1
ATOM 1806 C CA . PRO A 1 227 ? 5.685 21.431 -4.874 1.00 87.75 227 PRO A CA 1
ATOM 1807 C C . PRO A 1 227 ? 4.656 20.579 -4.120 1.00 87.75 227 PRO A C 1
ATOM 1809 O O . PRO A 1 227 ? 4.476 20.745 -2.914 1.00 87.75 227 PRO A O 1
ATOM 1812 N N . THR A 1 228 ? 4.044 19.604 -4.795 1.00 88.44 228 THR A N 1
ATOM 1813 C CA . THR A 1 228 ? 3.145 18.613 -4.193 1.00 88.44 228 THR A CA 1
ATOM 1814 C C . THR A 1 228 ? 3.884 17.765 -3.158 1.00 88.44 228 THR A C 1
ATOM 1816 O O . THR A 1 228 ? 3.372 17.552 -2.064 1.00 88.44 228 THR A O 1
ATOM 1819 N N . ALA A 1 229 ? 5.122 17.348 -3.449 1.00 90.00 229 ALA A N 1
ATOM 1820 C CA . ALA A 1 229 ? 5.954 16.617 -2.490 1.00 90.00 229 ALA A CA 1
ATOM 1821 C C . ALA A 1 229 ? 6.382 17.490 -1.303 1.00 90.00 229 ALA A C 1
ATOM 1823 O O . ALA A 1 229 ? 6.421 17.004 -0.177 1.00 90.00 229 ALA A O 1
ATOM 1824 N N . ALA A 1 230 ? 6.657 18.778 -1.533 1.00 91.25 230 ALA A N 1
ATOM 1825 C CA . ALA A 1 230 ? 6.964 19.725 -0.462 1.00 91.25 230 ALA A CA 1
ATOM 1826 C C . ALA A 1 230 ? 5.772 19.921 0.488 1.00 91.25 230 ALA A C 1
ATOM 1828 O O . ALA A 1 230 ? 5.941 19.901 1.706 1.00 91.25 230 ALA A O 1
ATOM 1829 N N . SER A 1 231 ? 4.563 20.075 -0.059 1.00 91.88 231 SER A N 1
ATOM 1830 C CA . SER A 1 231 ? 3.333 20.164 0.734 1.00 91.88 231 SER A CA 1
ATOM 1831 C C . SER A 1 231 ? 3.062 18.863 1.503 1.00 91.88 231 SER A C 1
ATOM 1833 O O . SER A 1 231 ? 2.906 18.889 2.724 1.00 91.88 231 SER A O 1
ATOM 1835 N N . ALA A 1 232 ? 3.141 17.712 0.826 1.00 91.44 232 ALA A N 1
ATOM 1836 C CA . ALA A 1 232 ? 2.970 16.399 1.446 1.00 91.44 232 ALA A CA 1
ATOM 1837 C C . ALA A 1 232 ? 3.973 16.150 2.589 1.00 91.44 232 ALA A C 1
ATOM 1839 O O . ALA A 1 232 ? 3.586 15.677 3.656 1.00 91.44 232 ALA A O 1
ATOM 1840 N N . ALA A 1 233 ? 5.246 16.522 2.407 1.00 94.88 233 ALA A N 1
ATOM 1841 C CA . ALA A 1 233 ? 6.271 16.407 3.444 1.00 94.88 233 ALA A CA 1
ATOM 1842 C C . ALA A 1 233 ? 5.956 17.273 4.674 1.00 94.88 233 ALA A C 1
ATOM 1844 O O . ALA A 1 233 ? 6.145 16.815 5.799 1.00 94.88 233 ALA A O 1
ATOM 1845 N N . ARG A 1 234 ? 5.453 18.504 4.484 1.00 95.56 234 ARG A N 1
ATOM 1846 C CA . ARG A 1 234 ? 5.052 19.385 5.597 1.00 95.56 234 ARG A CA 1
ATOM 1847 C C . ARG A 1 234 ? 3.932 18.762 6.426 1.00 95.56 234 ARG A C 1
ATOM 1849 O O . ARG A 1 234 ? 4.057 18.683 7.646 1.00 95.56 234 ARG A O 1
ATOM 1856 N N . VAL A 1 235 ? 2.867 18.301 5.768 1.00 94.94 235 VAL A N 1
ATOM 1857 C CA . VAL A 1 235 ? 1.720 17.672 6.444 1.00 94.94 235 VAL A CA 1
ATOM 1858 C C . VAL A 1 235 ? 2.157 16.403 7.175 1.00 94.94 235 VAL A C 1
ATOM 1860 O O . VAL A 1 235 ? 1.832 16.217 8.348 1.00 94.94 235 VAL A O 1
ATOM 1863 N N . LEU A 1 236 ? 2.950 15.553 6.516 1.00 95.12 236 LEU A N 1
ATOM 1864 C CA . LEU A 1 236 ? 3.406 14.301 7.110 1.00 95.12 236 LEU A CA 1
ATOM 1865 C C . LEU A 1 236 ? 4.341 14.538 8.307 1.00 95.12 236 LEU A C 1
ATOM 1867 O O . LEU A 1 236 ? 4.205 13.852 9.314 1.00 95.12 236 LEU A O 1
ATOM 1871 N N . ALA A 1 237 ? 5.217 15.548 8.257 1.00 96.12 237 ALA A N 1
ATOM 1872 C CA . ALA A 1 237 ? 6.069 15.923 9.389 1.00 96.12 237 ALA A CA 1
ATOM 1873 C C . ALA A 1 237 ? 5.254 16.360 10.618 1.00 96.12 237 ALA A C 1
ATOM 1875 O O . ALA A 1 237 ? 5.587 15.990 11.743 1.00 96.12 237 ALA A O 1
ATOM 1876 N N . GLN A 1 238 ? 4.166 17.111 10.415 1.00 94.50 238 GLN A N 1
ATOM 1877 C CA . GLN A 1 238 ? 3.275 17.520 11.506 1.00 94.50 238 GLN A CA 1
ATOM 1878 C C . GLN A 1 238 ? 2.552 16.322 12.132 1.00 94.50 238 GLN A C 1
ATOM 1880 O O . GLN A 1 238 ? 2.481 16.219 13.356 1.00 94.50 238 GLN A O 1
ATOM 1885 N N . LEU A 1 239 ? 2.032 15.407 11.306 1.00 92.94 239 LEU A N 1
ATOM 1886 C CA . LEU A 1 239 ? 1.391 14.179 11.788 1.00 92.94 239 LEU A CA 1
ATOM 1887 C C . LEU A 1 239 ? 2.385 13.275 12.522 1.00 92.94 239 LEU A C 1
ATOM 1889 O O . LEU A 1 239 ? 2.057 12.730 13.572 1.00 92.94 239 LEU A O 1
ATOM 1893 N N . PHE A 1 240 ? 3.608 13.160 12.007 1.00 93.88 240 PHE A N 1
ATOM 1894 C CA . PHE A 1 240 ? 4.670 12.368 12.617 1.00 93.88 240 PHE A CA 1
ATOM 1895 C C . PHE A 1 240 ? 5.057 12.917 13.996 1.00 93.88 240 PHE A C 1
ATOM 1897 O O . PHE A 1 240 ? 5.129 12.172 14.973 1.00 93.88 240 PHE A O 1
ATOM 1904 N N . ALA A 1 241 ? 5.230 14.238 14.106 1.00 93.56 241 ALA A N 1
ATOM 1905 C CA . ALA A 1 241 ? 5.506 14.893 15.380 1.00 93.56 241 ALA A CA 1
ATOM 1906 C C . ALA A 1 241 ? 4.410 14.600 16.418 1.00 93.56 241 ALA A C 1
ATOM 1908 O O . ALA A 1 241 ? 4.732 14.198 17.532 1.00 93.56 241 ALA A O 1
ATOM 1909 N N . LYS A 1 242 ? 3.129 14.695 16.033 1.00 90.19 242 LYS A N 1
ATOM 1910 C CA . LYS A 1 242 ? 1.995 14.353 16.912 1.00 90.19 242 LYS A CA 1
ATOM 1911 C C . LYS A 1 242 ? 2.007 12.885 17.339 1.00 90.19 242 LYS A C 1
ATOM 1913 O O . LYS A 1 242 ? 1.911 12.579 18.524 1.00 90.19 242 LYS A O 1
ATOM 1918 N N . ALA A 1 243 ? 2.194 11.976 16.382 1.00 87.50 243 ALA A N 1
ATOM 1919 C CA . ALA A 1 243 ? 2.212 10.544 16.656 1.00 87.50 243 ALA A CA 1
ATOM 1920 C C . ALA A 1 243 ? 3.350 10.156 17.609 1.00 87.50 243 ALA A C 1
ATOM 1922 O O . ALA A 1 243 ? 3.195 9.219 18.383 1.00 87.50 243 ALA A O 1
ATOM 1923 N N . THR A 1 244 ? 4.480 10.870 17.587 1.00 88.19 244 THR A N 1
ATOM 1924 C CA . THR A 1 244 ? 5.607 10.632 18.506 1.00 88.19 244 THR A CA 1
ATOM 1925 C C . THR A 1 244 ? 5.467 11.344 19.857 1.00 88.19 244 THR A C 1
ATOM 1927 O O . THR A 1 244 ? 5.953 10.810 20.857 1.00 88.19 244 THR A O 1
ATOM 1930 N N . SER A 1 245 ? 4.779 12.492 19.932 1.00 80.88 245 SER A N 1
ATOM 1931 C CA . SER A 1 245 ? 4.601 13.256 21.177 1.00 80.88 245 SER A CA 1
ATOM 1932 C C . SER A 1 245 ? 3.629 12.602 22.160 1.00 80.88 245 SER A C 1
ATOM 1934 O O . SER A 1 245 ? 3.920 12.572 23.351 1.00 80.88 245 SER A O 1
ATOM 1936 N N . GLU A 1 246 ? 2.542 11.989 21.682 1.00 60.53 246 GLU A N 1
ATOM 1937 C CA . GLU A 1 246 ? 1.559 11.288 22.537 1.00 60.53 246 GLU A CA 1
ATOM 1938 C C . GLU A 1 246 ? 2.159 10.075 23.277 1.00 60.53 246 GLU A C 1
ATOM 1940 O O . GLU A 1 246 ? 1.652 9.643 24.306 1.00 60.53 246 GLU A O 1
ATOM 1945 N N . SER A 1 247 ? 3.306 9.563 22.815 1.00 50.28 247 SER A N 1
ATOM 1946 C CA . SER A 1 247 ? 4.056 8.505 23.506 1.00 50.28 247 SER A CA 1
ATOM 1947 C C . SER A 1 247 ? 4.750 8.979 24.787 1.00 50.28 247 SER A C 1
ATOM 1949 O O . SER A 1 247 ? 5.189 8.140 25.571 1.00 50.28 247 SER A O 1
ATOM 1951 N N . ARG A 1 248 ? 4.938 10.296 24.960 1.00 42.44 248 ARG A N 1
ATOM 1952 C CA . ARG A 1 248 ? 5.709 10.896 26.062 1.00 42.44 248 ARG A CA 1
ATOM 1953 C C . ARG A 1 248 ? 4.844 11.459 27.190 1.00 42.44 248 ARG A C 1
ATOM 1955 O O . ARG A 1 248 ? 5.387 11.719 28.255 1.00 42.44 248 ARG A O 1
ATOM 1962 N N . GLU A 1 249 ? 3.536 11.614 26.993 1.00 38.53 249 GLU A N 1
ATOM 1963 C CA . GLU A 1 249 ? 2.626 12.214 27.987 1.00 38.53 249 GLU A CA 1
ATOM 1964 C C . GLU A 1 249 ? 1.883 11.186 28.866 1.00 38.53 249 GLU A C 1
ATOM 1966 O O . GLU A 1 249 ? 1.013 11.551 29.651 1.00 38.53 249 GLU A O 1
ATOM 1971 N N . ALA A 1 250 ? 2.266 9.904 28.839 1.00 36.53 250 ALA A N 1
ATOM 1972 C CA . ALA A 1 250 ? 1.703 8.864 29.714 1.00 36.53 250 ALA A CA 1
ATOM 1973 C C . ALA A 1 250 ? 2.180 8.924 31.190 1.00 36.53 250 ALA A C 1
ATOM 1975 O O . ALA A 1 250 ? 2.132 7.923 31.899 1.00 36.53 250 ALA A O 1
ATOM 1976 N N . GLU A 1 251 ? 2.600 10.094 31.677 1.00 35.91 251 GLU A N 1
ATOM 1977 C CA . GLU A 1 251 ? 2.844 10.371 33.098 1.00 35.91 251 GLU A CA 1
ATOM 1978 C C . GLU A 1 251 ? 2.251 11.735 33.488 1.00 35.91 251 GLU A C 1
ATOM 1980 O O . GLU A 1 251 ? 2.973 12.673 33.802 1.00 35.91 251 GLU A O 1
ATOM 1985 N N . THR A 1 252 ? 0.925 11.886 33.425 1.00 29.70 252 THR A N 1
ATOM 1986 C CA . THR A 1 252 ? 0.098 12.635 34.404 1.00 29.70 252 THR A CA 1
ATOM 1987 C C . THR A 1 252 ? -1.373 12.650 33.961 1.00 29.70 252 THR A C 1
ATOM 1989 O O . THR A 1 252 ? -1.658 12.894 32.792 1.00 29.70 252 THR A O 1
ATOM 1992 N N . PRO A 1 253 ? -2.348 12.417 34.861 1.00 38.38 253 PRO A N 1
ATOM 1993 C CA . PRO A 1 253 ? -3.754 12.544 34.510 1.00 38.38 253 PRO A CA 1
ATOM 1994 C C . PRO A 1 253 ? -4.220 13.981 34.761 1.00 38.38 253 PRO A C 1
ATOM 1996 O O . PRO A 1 253 ? -4.097 14.451 35.889 1.00 38.38 253 PRO A O 1
ATOM 1999 N N . LEU A 1 254 ? -4.795 14.651 33.753 1.00 32.78 254 LEU A N 1
ATOM 2000 C CA . LEU A 1 254 ? -6.015 15.471 33.878 1.00 32.78 254 LEU A CA 1
ATOM 2001 C C . LEU A 1 254 ? -6.396 16.193 32.570 1.00 32.78 254 LEU A C 1
ATOM 2003 O O . LEU A 1 254 ? -5.562 16.769 31.885 1.00 32.78 254 LEU A O 1
ATOM 2007 N N . ALA A 1 255 ? -7.717 16.241 32.366 1.00 29.12 255 ALA A N 1
ATOM 2008 C CA . ALA A 1 255 ? -8.499 17.131 31.501 1.00 29.12 255 ALA A CA 1
ATOM 2009 C C . ALA A 1 255 ? -8.557 16.828 29.987 1.00 29.12 255 ALA A C 1
ATOM 2011 O O . ALA A 1 255 ? -7.806 17.336 29.162 1.00 29.12 255 ALA A O 1
ATOM 2012 N N . SER A 1 256 ? -9.601 16.066 29.648 1.00 36.53 256 SER A N 1
ATOM 2013 C CA . SER A 1 256 ? -10.224 15.940 28.329 1.00 36.53 256 SER A CA 1
ATOM 2014 C C . SER A 1 256 ? -10.547 17.304 27.705 1.00 36.53 256 SER A C 1
ATOM 2016 O O . SER A 1 256 ? -11.464 17.983 28.164 1.00 36.53 256 SER A O 1
ATOM 2018 N N . ASN A 1 257 ? -9.889 17.622 26.590 1.00 26.03 257 ASN A N 1
ATOM 2019 C CA . ASN A 1 257 ? -10.358 18.588 25.597 1.00 26.03 257 ASN A CA 1
ATOM 2020 C C . ASN A 1 257 ? -10.358 17.913 24.220 1.00 26.03 257 ASN A C 1
ATOM 2022 O O . ASN A 1 257 ? -9.387 17.977 23.470 1.00 26.03 257 ASN A O 1
ATOM 2026 N N . TYR A 1 258 ? -11.463 17.243 23.890 1.00 32.25 258 TYR A N 1
ATOM 2027 C CA . TYR A 1 258 ? -11.704 16.733 22.543 1.00 32.25 258 TYR A CA 1
ATOM 2028 C C . TYR A 1 258 ? -12.059 17.898 21.613 1.00 32.25 258 TYR A C 1
ATOM 2030 O O . TYR A 1 258 ? -13.211 18.326 21.541 1.00 32.25 258 TYR A O 1
ATOM 2038 N N . VAL A 1 259 ? -11.065 18.408 20.887 1.00 30.36 259 VAL A N 1
ATOM 2039 C CA . VAL A 1 259 ? -11.297 19.302 19.749 1.00 30.36 259 VAL A CA 1
ATOM 2040 C C . VAL A 1 259 ? -11.628 18.434 18.538 1.00 30.36 259 VAL A C 1
ATOM 2042 O O . VAL A 1 259 ? -10.810 17.643 18.072 1.00 30.36 259 VAL A O 1
ATOM 2045 N N . SER A 1 260 ? -12.856 18.570 18.041 1.00 30.58 260 SER A N 1
ATOM 2046 C CA . SER A 1 260 ? -13.286 17.966 16.780 1.00 30.58 260 SER A CA 1
ATOM 2047 C C . SER A 1 260 ? -12.531 18.629 15.630 1.00 30.58 260 SER A C 1
ATOM 2049 O O . SER A 1 260 ? -12.852 19.744 15.234 1.00 30.58 260 SER A O 1
ATOM 2051 N N . LEU A 1 261 ? -11.516 17.951 15.102 1.00 31.23 261 LEU A N 1
ATOM 2052 C CA . LEU A 1 261 ? -10.778 18.377 13.917 1.00 31.23 261 LEU A CA 1
ATOM 2053 C C . LEU A 1 261 ? -11.129 17.427 12.776 1.00 31.23 261 LEU A C 1
ATOM 2055 O O . LEU A 1 261 ? -10.447 16.427 12.606 1.00 31.23 261 LEU A O 1
ATOM 2059 N N . TRP A 1 262 ? -12.241 17.708 12.084 1.00 36.00 262 TRP A N 1
ATOM 2060 C CA . TRP A 1 262 ? -12.412 17.665 10.617 1.00 36.00 262 TRP A CA 1
ATOM 2061 C C . TRP A 1 262 ? -13.887 17.892 10.232 1.00 36.00 262 TRP A C 1
ATOM 2063 O O . TRP A 1 262 ? -14.786 17.487 10.973 1.00 36.00 262 TRP A O 1
ATOM 2073 N N . PRO A 1 263 ? -14.156 18.572 9.100 1.00 27.67 263 PRO A N 1
ATOM 2074 C CA . PRO A 1 263 ? -15.486 19.060 8.767 1.00 27.67 263 PRO A CA 1
ATOM 2075 C C . PRO A 1 263 ? -16.435 17.919 8.396 1.00 27.67 263 PRO A C 1
ATOM 2077 O O . PRO A 1 263 ? -16.219 17.156 7.455 1.00 27.67 263 PRO A O 1
ATOM 2080 N N . SER A 1 264 ? -17.534 17.851 9.135 1.00 29.44 264 SER A N 1
ATOM 2081 C CA . SER A 1 264 ? -18.784 17.240 8.709 1.00 29.44 264 SER A CA 1
ATOM 2082 C C . SER A 1 264 ? -19.412 18.054 7.569 1.00 29.44 264 SER A C 1
ATOM 2084 O O . SER A 1 264 ? -19.566 19.264 7.707 1.00 29.44 264 SER A O 1
ATOM 2086 N N . ASN A 1 265 ? -19.842 17.347 6.518 1.00 29.78 265 ASN A N 1
ATOM 2087 C CA . ASN A 1 265 ? -20.698 17.765 5.395 1.00 29.78 265 ASN A CA 1
ATOM 2088 C C . ASN A 1 265 ? -19.997 18.338 4.149 1.00 29.78 265 ASN A C 1
ATOM 2090 O O . ASN A 1 265 ? -19.740 19.531 4.029 1.00 29.78 265 ASN A O 1
ATOM 2094 N N . PHE A 1 266 ? -19.832 17.472 3.145 1.00 26.34 266 PHE A N 1
ATOM 2095 C CA . PHE A 1 266 ? -20.124 17.854 1.765 1.00 26.34 266 PHE A CA 1
ATOM 2096 C C . PHE A 1 266 ? -21.650 17.882 1.627 1.00 26.34 266 PHE A C 1
ATOM 2098 O O . PHE A 1 266 ? -22.271 16.822 1.680 1.00 26.34 266 PHE A O 1
ATOM 2105 N N . ASP A 1 267 ? -22.245 19.064 1.473 1.00 25.86 267 ASP A N 1
ATOM 2106 C CA . ASP A 1 267 ? -23.633 19.197 1.023 1.00 25.86 267 ASP A CA 1
ATOM 2107 C C . ASP A 1 267 ? -23.684 20.048 -0.251 1.00 25.86 267 ASP A C 1
ATOM 2109 O O . ASP A 1 267 ? -22.930 21.014 -0.411 1.00 25.86 267 ASP A O 1
ATOM 2113 N N . LEU A 1 268 ? -24.517 19.610 -1.195 1.00 30.97 268 LEU A N 1
ATOM 2114 C CA . LEU A 1 268 ? -24.703 20.225 -2.505 1.00 30.97 268 LEU A CA 1
ATOM 2115 C C . LEU A 1 268 ? -25.439 21.565 -2.363 1.00 30.97 268 LEU A C 1
ATOM 2117 O O . LEU A 1 268 ? -26.285 21.743 -1.496 1.00 30.97 268 LEU A O 1
ATOM 2121 N N . GLY A 1 269 ? -25.097 22.503 -3.247 1.00 27.80 269 GLY A N 1
ATOM 2122 C CA . GLY A 1 269 ? -25.395 23.923 -3.095 1.00 27.80 269 GLY A CA 1
ATOM 2123 C C . GLY A 1 269 ? -26.860 24.330 -2.926 1.00 27.80 269 GLY A C 1
ATOM 2124 O O . GLY A 1 269 ? -27.776 23.701 -3.445 1.00 27.80 269 GLY A O 1
ATOM 2125 N N . SER A 1 270 ? -27.044 25.490 -2.299 1.00 26.02 270 SER A N 1
ATOM 2126 C CA . SER A 1 270 ? -28.112 26.433 -2.621 1.00 26.02 270 SER A CA 1
ATOM 2127 C C . SER A 1 270 ? -27.743 27.827 -2.099 1.00 26.02 270 SER A C 1
ATOM 2129 O O . SER A 1 270 ? -27.113 27.973 -1.058 1.00 26.02 270 SER A O 1
ATOM 2131 N N . ASP A 1 271 ? -28.121 28.820 -2.891 1.00 32.47 271 ASP A N 1
ATOM 2132 C CA . ASP A 1 271 ? -27.865 30.261 -2.826 1.00 32.47 271 ASP A CA 1
ATOM 2133 C C . ASP A 1 271 ? -28.488 30.984 -1.603 1.00 32.47 271 ASP A C 1
ATOM 2135 O O . ASP A 1 271 ? -29.504 30.527 -1.076 1.00 32.47 271 ASP A O 1
ATOM 2139 N N . GLY A 1 272 ? -27.930 32.151 -1.225 1.00 25.17 272 GLY A N 1
ATOM 2140 C CA . GLY A 1 272 ? -28.639 33.186 -0.446 1.00 25.17 272 GLY A CA 1
ATOM 2141 C C . GLY A 1 272 ? -27.959 33.798 0.799 1.00 25.17 272 GLY A C 1
ATOM 2142 O O . GLY A 1 272 ? -28.218 33.372 1.914 1.00 25.17 272 GLY A O 1
ATOM 2143 N N . GLY A 1 273 ? -27.197 34.883 0.603 1.00 25.22 273 GLY A N 1
ATOM 2144 C CA . GLY A 1 273 ? -27.329 36.182 1.305 1.00 25.22 273 GLY A CA 1
ATOM 2145 C C . GLY A 1 273 ? -27.208 36.360 2.841 1.00 25.22 273 GLY A C 1
ATOM 2146 O O . GLY A 1 273 ? -28.140 36.070 3.578 1.00 25.22 273 GLY A O 1
ATOM 2147 N N . ALA A 1 274 ? -26.171 37.135 3.214 1.00 26.11 274 ALA A N 1
ATOM 2148 C CA . ALA A 1 274 ? -26.118 38.232 4.211 1.00 26.11 274 ALA A CA 1
ATOM 2149 C C . ALA A 1 274 ? -26.105 37.957 5.737 1.00 26.11 274 ALA A C 1
ATOM 2151 O O . ALA A 1 274 ? -27.027 37.376 6.296 1.00 26.11 274 ALA A O 1
ATOM 2152 N N . GLY A 1 275 ? -25.124 38.571 6.428 1.00 24.92 275 GLY A N 1
ATOM 2153 C CA . GLY A 1 275 ? -25.200 38.894 7.863 1.00 24.92 275 GLY A CA 1
ATOM 2154 C C . GLY A 1 275 ? -23.877 38.833 8.634 1.00 24.92 275 GLY A C 1
ATOM 2155 O O . GLY A 1 275 ? -23.580 37.823 9.254 1.00 24.92 275 GLY A O 1
ATOM 2156 N N . ASP A 1 276 ? -23.123 39.931 8.601 1.00 29.14 276 ASP A N 1
ATOM 2157 C CA . ASP A 1 276 ? -21.947 40.265 9.423 1.00 29.14 276 ASP A CA 1
ATOM 2158 C C . ASP A 1 276 ? -22.286 40.320 10.931 1.00 29.14 276 ASP A C 1
ATOM 2160 O O . ASP A 1 276 ? -23.382 40.777 11.231 1.00 29.14 276 ASP A O 1
ATOM 2164 N N . TRP A 1 277 ? -21.392 39.877 11.839 1.00 24.84 277 TRP A N 1
ATOM 2165 C CA . TRP A 1 277 ? -21.109 40.462 13.176 1.00 24.84 277 TRP A CA 1
ATOM 2166 C C . TRP A 1 277 ? -19.995 39.701 13.941 1.00 24.84 277 TRP A C 1
ATOM 2168 O O . TRP A 1 277 ? -20.175 38.573 14.389 1.00 24.84 277 TRP A O 1
ATOM 2178 N N . ALA A 1 278 ? -18.920 40.454 14.203 1.00 24.05 278 ALA A N 1
ATOM 2179 C CA . ALA A 1 278 ? -18.080 40.502 15.411 1.00 24.05 278 ALA A CA 1
ATOM 2180 C C . ALA A 1 278 ? -17.037 39.397 15.706 1.00 24.05 278 ALA A C 1
ATOM 2182 O O . ALA A 1 278 ? -17.319 38.288 16.149 1.00 24.05 278 ALA A O 1
ATOM 2183 N N . SER A 1 279 ? -15.786 39.840 15.571 1.00 26.86 279 SER A N 1
ATOM 2184 C CA . SER A 1 279 ? -14.501 39.199 15.830 1.00 26.86 279 SER A CA 1
ATOM 2185 C C . SER A 1 279 ? -14.274 38.705 17.264 1.00 26.86 279 SER A C 1
ATOM 2187 O O . SER A 1 279 ? -14.537 39.415 18.236 1.00 26.86 279 SER A O 1
ATOM 2189 N N . SER A 1 280 ? -13.605 37.557 17.381 1.00 22.89 280 SER A N 1
ATOM 2190 C CA . SER A 1 280 ? -12.676 37.273 18.476 1.00 22.89 280 SER A CA 1
ATOM 2191 C C . SER A 1 280 ? -11.439 36.602 17.884 1.00 22.89 280 SER A C 1
ATOM 2193 O O . SER A 1 280 ? -11.551 35.682 17.080 1.00 22.89 280 SER A O 1
ATOM 2195 N N . GLU A 1 281 ? -10.270 37.138 18.215 1.00 31.61 281 GLU A N 1
ATOM 2196 C CA . GLU A 1 281 ? -8.976 36.749 17.666 1.00 31.61 281 GLU A CA 1
ATOM 2197 C C . GLU A 1 281 ? -8.667 35.281 18.018 1.00 31.61 281 GLU A C 1
ATOM 2199 O O . GLU A 1 281 ? -8.435 34.921 19.176 1.00 31.61 281 GLU A O 1
ATOM 2204 N N . HIS A 1 282 ? -8.678 34.418 17.004 1.00 26.56 282 HIS A N 1
ATOM 2205 C CA . HIS A 1 282 ? -8.170 33.053 17.063 1.00 26.56 282 HIS A CA 1
ATOM 2206 C C . HIS A 1 282 ? -7.169 32.858 15.927 1.00 26.56 282 HIS A C 1
ATOM 2208 O O . HIS A 1 282 ? -7.350 33.354 14.819 1.00 26.56 282 HIS A O 1
ATOM 2214 N N . LEU A 1 283 ? -6.060 32.190 16.241 1.00 25.75 283 LEU A N 1
ATOM 2215 C CA . LEU A 1 283 ? -5.021 31.818 15.287 1.00 25.75 283 LEU A CA 1
ATOM 2216 C C . LEU A 1 283 ? -5.590 30.774 14.314 1.00 25.75 283 LEU A C 1
ATOM 2218 O O . LEU A 1 283 ? -5.467 29.571 14.538 1.00 25.75 283 LEU A O 1
ATOM 2222 N N . ASP A 1 284 ? -6.222 31.255 13.246 1.00 26.23 284 ASP A N 1
ATOM 2223 C CA . ASP A 1 284 ? -6.710 30.458 12.125 1.00 26.23 284 ASP A CA 1
ATOM 2224 C C . ASP A 1 284 ? -5.522 29.947 11.296 1.00 26.23 284 ASP A C 1
ATOM 2226 O O . ASP A 1 284 ? -4.966 30.650 10.451 1.00 26.23 284 ASP A O 1
ATOM 2230 N N . ILE A 1 285 ? -5.112 28.699 11.532 1.00 34.41 285 ILE A N 1
ATOM 2231 C CA . ILE A 1 285 ? -4.361 27.926 10.536 1.00 34.41 285 ILE A CA 1
ATOM 2232 C C . ILE A 1 285 ? -5.400 27.158 9.725 1.00 34.41 285 ILE A C 1
ATOM 2234 O O . ILE A 1 285 ? -5.824 26.058 10.083 1.00 34.41 285 ILE A O 1
ATOM 2238 N N . ASP A 1 286 ? -5.841 27.789 8.644 1.00 31.41 286 ASP A N 1
ATOM 2239 C CA . ASP A 1 286 ? -6.863 27.271 7.750 1.00 31.41 286 ASP A CA 1
ATOM 2240 C C . ASP A 1 286 ? -6.282 26.172 6.836 1.00 31.41 286 ASP A C 1
ATOM 2242 O O . ASP A 1 286 ? -5.744 26.418 5.761 1.00 31.41 286 ASP A O 1
ATOM 2246 N N . ILE A 1 287 ? -6.361 24.915 7.285 1.00 34.56 287 ILE A N 1
ATOM 2247 C CA . ILE A 1 287 ? -5.910 23.718 6.540 1.00 34.56 287 ILE A CA 1
ATOM 2248 C C . ILE A 1 287 ? -6.710 23.533 5.229 1.00 34.56 287 ILE A C 1
ATOM 2250 O O . ILE A 1 287 ? -6.294 22.795 4.332 1.00 34.56 287 ILE A O 1
ATOM 2254 N N . THR A 1 288 ? -7.856 24.209 5.081 1.00 34.06 288 THR A N 1
ATOM 2255 C CA . THR A 1 288 ? -8.737 24.064 3.915 1.00 34.06 288 THR A CA 1
ATOM 2256 C C . THR A 1 288 ? -8.183 24.737 2.657 1.00 34.06 288 THR A C 1
ATOM 2258 O O . THR A 1 288 ? -8.367 24.212 1.555 1.00 34.06 288 THR A 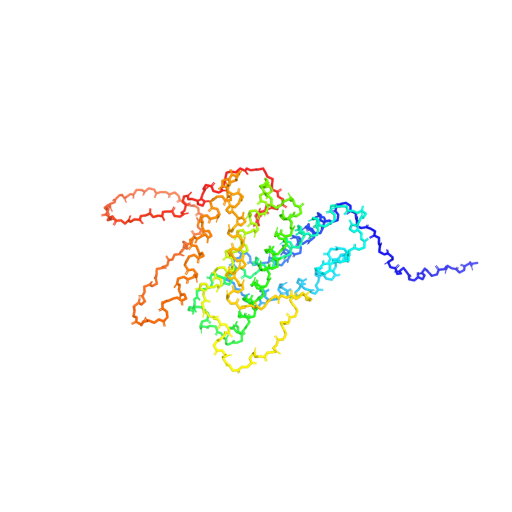O 1
ATOM 2261 N N . THR A 1 289 ? -7.417 25.821 2.802 1.00 31.25 289 THR A N 1
ATOM 2262 C CA . THR A 1 289 ? -6.817 26.550 1.674 1.00 31.25 289 THR A CA 1
ATOM 2263 C C . THR A 1 289 ? -5.578 25.841 1.107 1.00 31.25 289 THR A C 1
ATOM 2265 O O . THR A 1 289 ? -5.403 25.804 -0.113 1.00 31.25 289 THR A O 1
ATOM 2268 N N . ASP A 1 290 ? -4.789 25.162 1.949 1.00 33.44 290 ASP A N 1
ATOM 2269 C CA . ASP A 1 290 ? -3.622 24.366 1.517 1.00 33.44 290 ASP A CA 1
ATOM 2270 C C . ASP A 1 290 ? -4.028 23.049 0.809 1.00 33.44 290 ASP A C 1
ATOM 2272 O O . ASP A 1 290 ? -3.303 22.559 -0.063 1.00 33.44 290 ASP A O 1
ATOM 2276 N N . LEU A 1 291 ? -5.209 22.494 1.123 1.00 32.50 291 LEU A N 1
ATOM 2277 C CA . LEU A 1 291 ? -5.787 21.331 0.427 1.00 32.50 291 LEU A CA 1
ATOM 2278 C C . LEU A 1 291 ? -6.459 21.705 -0.905 1.00 32.50 291 LEU A C 1
ATOM 2280 O O . LEU A 1 291 ? -6.424 20.914 -1.848 1.00 32.50 291 LEU A O 1
ATOM 2284 N N . GLN A 1 292 ? -7.024 22.912 -1.027 1.00 32.94 292 GLN A N 1
ATOM 2285 C CA . GLN A 1 292 ? -7.571 23.414 -2.297 1.00 32.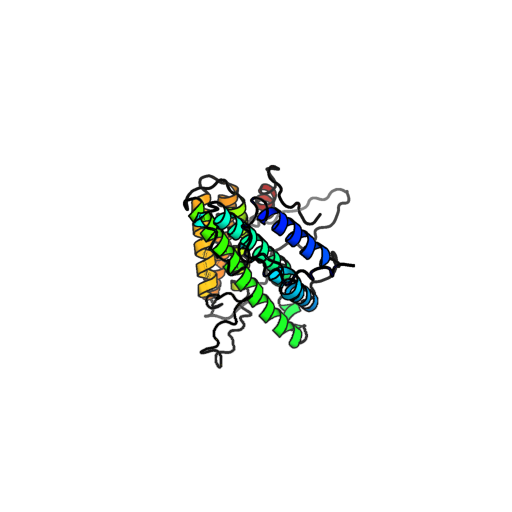94 292 GLN A CA 1
ATOM 2286 C C . GLN A 1 292 ? -6.479 23.724 -3.335 1.00 32.94 292 GLN A C 1
ATOM 2288 O O . GLN A 1 292 ? -6.711 23.570 -4.534 1.00 32.94 292 GLN A O 1
ATOM 2293 N N . GLN A 1 293 ? -5.263 24.072 -2.903 1.00 34.03 293 GLN A N 1
ATOM 2294 C CA . GLN A 1 293 ? -4.107 24.244 -3.796 1.00 34.03 293 GLN A CA 1
ATOM 2295 C C . GLN A 1 293 ? -3.572 22.933 -4.402 1.00 34.03 293 GLN A C 1
ATOM 2297 O O . GLN A 1 293 ? -2.769 22.970 -5.335 1.00 34.03 293 GLN A O 1
ATOM 2302 N N . PHE A 1 294 ? -4.025 21.770 -3.923 1.00 33.72 294 PHE A N 1
ATOM 2303 C CA . PHE A 1 294 ? -3.679 20.465 -4.496 1.00 33.72 294 PHE A CA 1
ATOM 2304 C C . PHE A 1 294 ? -4.459 20.141 -5.789 1.00 33.72 294 PHE A C 1
ATOM 2306 O O . PHE A 1 294 ? -4.115 19.173 -6.468 1.00 33.72 294 PHE A O 1
ATOM 2313 N N . ASP A 1 295 ? -5.463 20.948 -6.170 1.00 34.88 295 ASP A N 1
ATOM 2314 C CA . ASP A 1 295 ? -6.335 20.717 -7.342 1.00 34.88 295 ASP A CA 1
ATOM 2315 C C . ASP A 1 295 ? -5.899 21.467 -8.623 1.00 34.88 295 ASP A C 1
ATOM 2317 O O . ASP A 1 295 ? -6.705 21.803 -9.492 1.00 34.88 295 ASP A O 1
ATOM 2321 N N . SER A 1 296 ? -4.602 21.740 -8.789 1.00 27.62 296 SER A N 1
ATOM 2322 C CA . SER A 1 296 ? -4.096 22.447 -9.974 1.00 27.62 296 SER A CA 1
ATOM 2323 C C . SER A 1 296 ? -2.958 21.713 -10.682 1.00 27.62 296 SER A C 1
ATOM 2325 O O . SER A 1 296 ? -1.795 22.092 -10.561 1.00 27.62 296 SER A O 1
ATOM 2327 N N . SER A 1 297 ? -3.302 20.682 -11.468 1.00 27.11 297 SER A N 1
ATOM 2328 C CA . SER A 1 297 ? -2.883 20.522 -12.881 1.00 27.11 297 SER A CA 1
ATOM 2329 C C . SER A 1 297 ? -3.375 19.193 -13.473 1.00 27.11 297 SER A C 1
ATOM 2331 O O . SER A 1 297 ? -2.979 18.104 -13.068 1.00 27.11 297 SER A O 1
ATOM 2333 N N . LYS A 1 298 ? -4.259 19.316 -14.467 1.00 35.06 298 LYS A N 1
ATOM 2334 C CA . LYS A 1 298 ? -5.122 18.295 -15.084 1.00 35.06 298 LYS A CA 1
ATOM 2335 C C . LYS A 1 298 ? -4.436 17.316 -16.056 1.00 35.06 298 LYS A C 1
ATOM 2337 O O . LYS A 1 298 ? -5.100 16.818 -16.958 1.00 35.06 298 LYS A O 1
ATOM 2342 N N . GLU A 1 299 ? -3.160 16.978 -15.903 1.00 29.77 299 GLU A N 1
ATOM 2343 C CA . GLU A 1 299 ? -2.480 16.120 -16.890 1.00 29.77 299 GLU A CA 1
ATOM 2344 C C . GLU A 1 299 ? -1.732 14.941 -16.260 1.00 29.77 299 GLU A C 1
ATOM 2346 O O . GLU A 1 299 ? -0.536 14.982 -15.998 1.00 29.77 299 GLU A O 1
ATOM 2351 N N . ILE A 1 300 ? -2.502 13.874 -16.025 1.00 31.42 300 ILE A N 1
ATOM 2352 C CA . ILE A 1 300 ? -2.302 12.460 -16.416 1.00 31.42 300 ILE A CA 1
ATOM 2353 C C . ILE A 1 300 ? -3.156 11.631 -15.444 1.00 31.42 300 ILE A C 1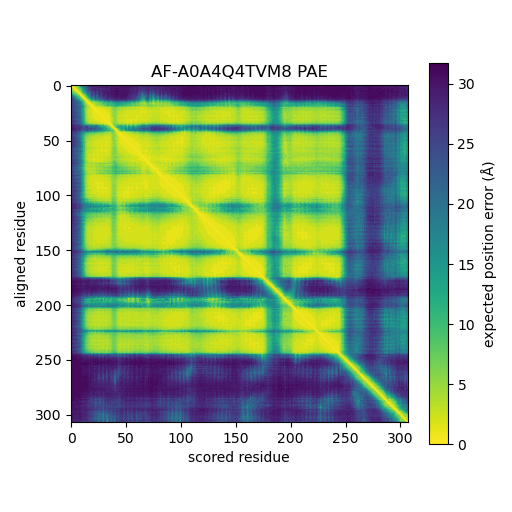
ATOM 2355 O O . ILE A 1 300 ? -2.711 11.073 -14.446 1.00 31.42 300 ILE A O 1
ATOM 2359 N N . TYR A 1 301 ? -4.451 11.632 -15.752 1.00 38.16 301 TYR A N 1
ATOM 2360 C CA . TYR A 1 301 ? -5.478 10.786 -15.166 1.00 38.16 301 TYR A CA 1
ATOM 2361 C C . TYR A 1 301 ? -5.258 9.341 -15.619 1.00 38.16 301 TYR A C 1
ATOM 2363 O O . TYR A 1 301 ? -5.367 9.072 -16.813 1.00 38.16 301 TYR A O 1
ATOM 2371 N N . TRP A 1 302 ? -5.012 8.402 -14.701 1.00 33.97 302 TRP A N 1
ATOM 2372 C CA . TRP A 1 302 ? -5.124 6.973 -15.039 1.00 33.97 302 TRP A CA 1
ATOM 2373 C C . TRP A 1 302 ? -6.009 6.131 -14.145 1.00 33.97 302 TRP A C 1
ATOM 2375 O O . TRP A 1 302 ? -6.081 4.933 -14.360 1.00 33.97 302 TRP A O 1
ATOM 2385 N N . LEU A 1 303 ? -6.801 6.772 -13.297 1.00 29.95 303 LEU A N 1
ATOM 2386 C CA . LEU A 1 303 ? -8.158 6.373 -12.948 1.00 29.95 303 LEU A CA 1
ATOM 2387 C C . LEU A 1 303 ? -8.784 7.658 -12.411 1.00 29.95 303 LEU A C 1
ATOM 2389 O O . LEU A 1 303 ? -8.415 8.122 -11.336 1.00 29.95 303 LEU A O 1
ATOM 2393 N N . HIS A 1 304 ? -9.679 8.286 -13.179 1.00 27.58 304 HIS A N 1
ATOM 2394 C CA . HIS A 1 304 ? -10.658 9.177 -12.566 1.00 27.58 304 HIS A CA 1
ATOM 2395 C C . HIS A 1 304 ? -11.148 8.475 -11.293 1.00 27.58 304 HIS A C 1
ATOM 2397 O O . HIS A 1 304 ? -11.550 7.307 -11.355 1.00 27.58 304 HIS A O 1
ATOM 2403 N N . ARG A 1 305 ? -10.981 9.157 -10.152 1.00 34.62 305 ARG A N 1
ATOM 2404 C CA . ARG A 1 305 ? -12.071 9.525 -9.242 1.00 34.62 305 ARG A CA 1
ATOM 2405 C C . ARG A 1 305 ? -13.238 8.541 -9.358 1.00 34.62 305 ARG A C 1
ATOM 2407 O O . ARG A 1 305 ? -13.778 8.376 -10.443 1.00 34.62 305 ARG A O 1
ATOM 2414 N N . TYR A 1 306 ? -13.665 7.923 -8.266 1.00 32.75 306 TYR A N 1
ATOM 2415 C CA . TYR A 1 306 ? -14.905 7.141 -8.201 1.00 32.75 306 TYR A CA 1
ATOM 2416 C C . TYR A 1 306 ? -16.173 8.010 -8.454 1.00 32.75 306 TYR A C 1
ATOM 2418 O O . TYR A 1 306 ? -17.076 8.053 -7.627 1.00 32.75 306 TYR A O 1
ATOM 2426 N N . HIS A 1 307 ? -16.240 8.700 -9.599 1.00 28.86 307 HIS A N 1
ATOM 2427 C CA . HIS A 1 307 ? -17.313 9.508 -10.169 1.00 28.86 307 HIS A CA 1
ATOM 2428 C C . HIS A 1 307 ? -17.194 9.493 -11.695 1.00 28.86 307 HIS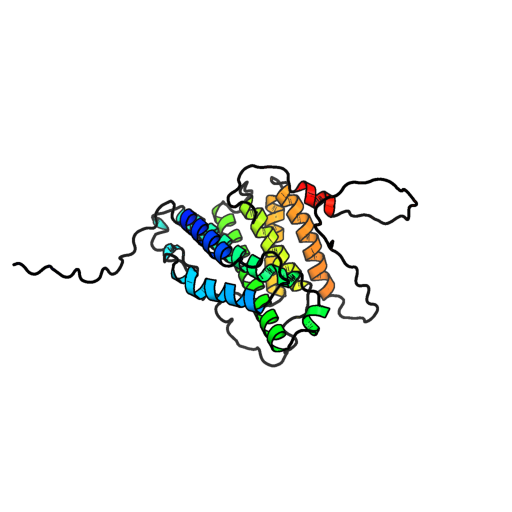 A C 1
ATOM 2430 O O . HIS A 1 307 ? -16.145 9.945 -12.212 1.00 28.86 307 HIS A O 1
#

Organism: NCBI:txid155417

Nearest PDB structures (foldseek):
  4ihl-assembly1_B  TM=2.273E-01  e=7.046E-01  Homo sapiens
  2cmr-assembly1_A  TM=2.457E-01  e=6.237E+00  Human immunodeficiency virus 1
  6h2f-assembly1_J  TM=1.810E-01  e=6.817E+00  Aeromonas hydrophila subsp. hydrophila AL09-71

Radius of gyration: 23.04 Å; Cα contacts (8 Å, |Δi|>4): 221; chains: 1; bounding box: 46×83×74 Å

Solvent-accessible surface area (backbone atoms only — not comparable to full-atom values): 19297 Å² total; per-residue (Å²): 136,81,83,79,80,78,83,70,80,79,73,78,71,84,69,80,84,58,97,59,48,56,63,54,50,52,52,49,50,55,52,52,55,59,73,65,68,78,62,95,85,61,79,91,48,72,69,57,44,48,52,53,50,52,45,42,58,69,65,48,57,76,70,43,55,57,62,60,31,98,79,48,53,63,88,52,46,89,79,37,78,61,50,62,54,44,40,29,57,50,48,30,53,55,23,47,53,51,30,59,61,48,47,65,63,80,72,57,52,69,73,62,53,74,71,44,58,69,71,55,48,55,49,50,54,54,46,53,51,51,33,46,53,24,26,51,53,23,42,52,28,44,49,54,44,42,46,74,73,69,64,62,80,69,88,60,58,67,54,48,53,52,34,45,55,29,30,49,53,39,41,55,55,56,64,48,77,84,55,92,65,86,58,88,78,77,75,84,81,69,75,69,78,50,59,96,74,36,91,62,79,72,89,46,66,67,53,45,50,53,53,31,49,57,33,40,54,50,26,53,63,31,23,86,84,28,71,68,24,40,52,48,26,54,56,48,51,55,49,48,51,51,41,58,50,67,73,70,58,86,81,70,95,81,81,92,75,88,75,87,86,75,88,82,76,94,72,83,86,81,90,82,85,92,85,90,84,86,91,74,98,67,93,78,79,65,67,66,63,68,59,59,65,70,75,76,78,98,82,82,80,88,67,76,60,104,116

pLDDT: mean 71.52, std 26.05, range [22.89, 96.81]